Protein AF-A0A2G6HEX5-F1 (afdb_monomer_lite)

Sequence (223 aa):
MPQDDNELRELFRFLQQRGEVLLVVGEPRTISYLPITVAMDLGCTVAYLFSETPQTKACTIAELAQQMPDSLKVVPNDQVFSQLKILAESDEDSAHGITRNINRLDAVLTGIHPELRQALGGKLSNIGTLDLLINYGGPTGLKQAGRTAVLKFARNQSRKDPVDFIDAIFDALDKQTAPIPGPMTAEKIIKYVASHLKTLKEYRIGLVGDIKEMLVDFPVANE

Secondary structure (DSSP, 8-state):
---SHHHHHHHHHHHHTTS--EEEES-GGG--HHHHHHHHHTT-EEEEE--SS----HHHHHHHHHH-GGGEEE---HHHHHHHHHHHHHHHHHHHHHHHHHHHHHHHHHHH-HHHHHHHGGGTTSHHHHHHHHHT-SHHHHHHH-HHHHHHHHHHH-SS--HHHHHHHHHHHHH--SPPSSHHHHHHHHHHHHHHHHHHHHHHHHHHHHHHHHHHSSPBS--

Foldseek 3Di:
DDPDLVVLLVVLVVVVVVPAAEAEDQALAPDDLRNVVSCVVVVHWYWYQQDPDGDDDPVVRVVVCVVCLQRTFTDPDSVLSVVLNVLSNLLVVLVVLLVVLLVVLLVLCCQFAVQLSVLCPPVCLPLLNLVLCLVQNDLVSDVVCDLVNSQVSSV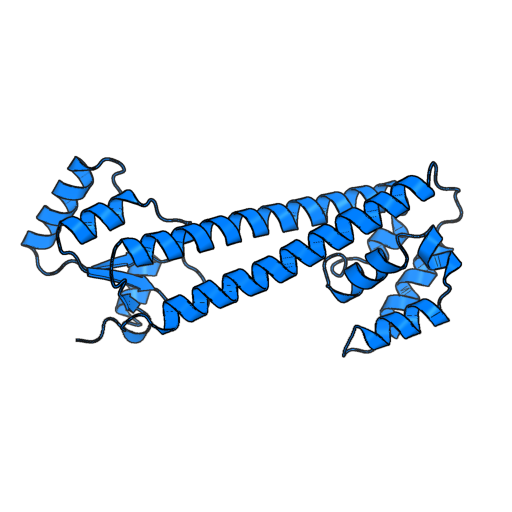VVDPDRCNVSSVSNVVSSVVDPDDGPPVVVSRVVSNVSSVSSNVSVVVSVVSVVVSVVSRVPGDRPDD

pLDDT: mean 87.9, std 8.57, range [44.0, 97.56]

Radius of gyration: 24.52 Å; chains: 1; bounding box: 59×32×68 Å

Structure (mmCIF, N/CA/C/O backbone):
data_AF-A0A2G6HEX5-F1
#
_entry.id   AF-A0A2G6HEX5-F1
#
loop_
_atom_site.group_PDB
_atom_site.id
_atom_site.type_symbol
_atom_site.label_atom_id
_atom_site.label_alt_id
_atom_site.label_comp_id
_atom_site.label_asym_id
_atom_site.label_entity_id
_atom_site.label_seq_id
_atom_site.pdbx_PDB_ins_code
_atom_site.Cartn_x
_atom_site.Cartn_y
_atom_site.Cartn_z
_atom_site.occupancy
_atom_site.B_iso_or_equiv
_atom_site.auth_seq_id
_atom_site.auth_comp_id
_atom_site.auth_asym_id
_atom_site.auth_atom_id
_atom_site.pdbx_PDB_model_num
ATOM 1 N N . MET A 1 1 ? 25.958 -5.642 -12.445 1.00 66.00 1 MET A N 1
ATOM 2 C CA . MET A 1 1 ? 26.298 -4.787 -13.599 1.00 66.00 1 MET A CA 1
ATOM 3 C C . MET A 1 1 ? 27.334 -3.768 -13.164 1.00 66.00 1 MET A C 1
ATOM 5 O O . MET A 1 1 ? 27.311 -3.422 -11.984 1.00 66.00 1 MET A O 1
ATOM 9 N N . PRO A 1 2 ? 28.205 -3.315 -14.079 1.00 74.88 2 PRO A N 1
ATOM 10 C CA . PRO A 1 2 ? 29.068 -2.161 -13.847 1.00 74.88 2 PRO A CA 1
ATOM 11 C C . PRO A 1 2 ? 28.242 -0.928 -13.457 1.00 74.88 2 PRO A C 1
ATOM 13 O O . PRO A 1 2 ? 27.081 -0.813 -13.861 1.00 74.88 2 PRO A O 1
ATOM 16 N N . GLN A 1 3 ? 28.817 -0.037 -12.651 1.00 75.88 3 GLN A N 1
ATOM 17 C CA . GLN A 1 3 ? 28.192 1.245 -12.290 1.00 75.88 3 GLN A CA 1
ATOM 18 C C . GLN A 1 3 ? 28.878 2.450 -12.945 1.00 75.88 3 GLN A C 1
ATOM 20 O O . GLN A 1 3 ? 28.410 3.571 -12.769 1.00 75.88 3 GLN A O 1
ATOM 25 N N . ASP A 1 4 ? 29.949 2.218 -13.703 1.00 87.12 4 ASP A N 1
ATOM 26 C CA . ASP A 1 4 ? 30.677 3.240 -14.446 1.00 87.12 4 ASP A CA 1
ATOM 27 C C . ASP A 1 4 ? 30.217 3.310 -15.913 1.00 87.12 4 ASP A C 1
ATOM 29 O O . ASP A 1 4 ? 29.903 2.287 -16.528 1.00 87.12 4 ASP A O 1
ATOM 33 N N . ASP A 1 5 ? 30.178 4.522 -16.473 1.00 88.25 5 ASP A N 1
ATOM 34 C CA . ASP A 1 5 ? 29.735 4.775 -17.852 1.00 88.25 5 ASP A CA 1
ATOM 35 C C . ASP A 1 5 ? 30.633 4.082 -18.885 1.00 88.25 5 ASP A C 1
ATOM 37 O O . ASP A 1 5 ? 30.130 3.423 -19.798 1.00 88.25 5 ASP A O 1
ATOM 41 N N . ASN A 1 6 ? 31.958 4.164 -18.724 1.00 90.44 6 ASN A N 1
ATOM 42 C CA . ASN A 1 6 ? 32.892 3.576 -19.680 1.00 90.44 6 ASN A CA 1
ATOM 43 C C . ASN A 1 6 ? 32.823 2.051 -19.636 1.00 90.44 6 ASN A C 1
ATOM 45 O O . ASN A 1 6 ? 32.747 1.419 -20.689 1.00 90.44 6 ASN A O 1
ATOM 49 N N . GLU A 1 7 ? 32.765 1.463 -18.440 1.00 91.56 7 GLU A N 1
ATOM 50 C CA . GLU A 1 7 ? 32.624 0.011 -18.283 1.00 91.56 7 GLU A CA 1
ATOM 51 C C . GLU A 1 7 ? 31.314 -0.508 -18.902 1.00 91.56 7 GLU A C 1
ATOM 53 O O . GLU A 1 7 ? 31.297 -1.560 -19.546 1.00 91.56 7 GLU A O 1
ATOM 58 N N . LEU A 1 8 ? 30.208 0.233 -18.754 1.00 90.38 8 LEU A N 1
ATOM 59 C CA . LEU A 1 8 ? 28.932 -0.099 -19.397 1.00 90.38 8 LEU A CA 1
ATOM 60 C C . LEU A 1 8 ? 29.029 -0.004 -20.921 1.00 90.38 8 LEU A C 1
ATOM 62 O O . LEU A 1 8 ? 28.549 -0.896 -21.623 1.00 90.38 8 LEU A O 1
ATOM 66 N N . ARG A 1 9 ? 29.674 1.043 -21.443 1.00 93.50 9 ARG A N 1
ATOM 67 C CA . ARG A 1 9 ? 29.870 1.216 -22.887 1.00 93.50 9 ARG A CA 1
ATOM 68 C C . ARG A 1 9 ? 30.725 0.108 -23.484 1.00 93.50 9 ARG A C 1
ATOM 70 O O . ARG A 1 9 ? 30.392 -0.406 -24.552 1.00 93.50 9 ARG A O 1
ATOM 77 N N . GLU A 1 10 ? 31.814 -0.266 -22.818 1.00 93.81 10 GLU A N 1
ATOM 78 C CA . GLU A 1 10 ? 32.661 -1.385 -23.234 1.00 93.81 10 GLU A CA 1
ATOM 79 C C . GLU A 1 10 ? 31.888 -2.703 -23.223 1.00 93.81 10 GLU A C 1
ATOM 81 O O . GLU A 1 10 ? 31.935 -3.447 -24.205 1.00 93.81 10 GLU A O 1
ATOM 86 N N . LEU A 1 11 ? 31.111 -2.957 -22.166 1.00 92.81 11 LEU A N 1
ATOM 87 C CA . LEU A 1 11 ? 30.270 -4.145 -22.057 1.00 92.81 11 LEU A CA 1
ATOM 88 C C . LEU A 1 11 ? 29.259 -4.238 -23.205 1.00 92.81 11 LEU A C 1
ATOM 90 O O . LEU A 1 11 ? 29.188 -5.271 -23.870 1.00 92.81 11 LEU A O 1
ATOM 94 N N . PHE A 1 12 ? 28.484 -3.182 -23.461 1.00 93.69 12 PHE A N 1
ATOM 95 C CA . PHE A 1 12 ? 27.474 -3.210 -24.521 1.00 93.69 12 PHE A CA 1
ATOM 96 C C . PHE A 1 12 ? 28.098 -3.348 -25.909 1.00 93.69 12 PHE A C 1
ATOM 98 O O . PHE A 1 12 ? 27.632 -4.177 -26.687 1.00 93.69 12 PHE A O 1
ATOM 105 N N . ARG A 1 13 ? 29.199 -2.643 -26.202 1.00 94.19 13 ARG A N 1
ATOM 106 C CA . ARG A 1 13 ? 29.921 -2.805 -27.478 1.00 94.19 13 ARG A CA 1
ATOM 107 C C . ARG A 1 13 ? 30.461 -4.218 -27.661 1.00 94.19 13 ARG A C 1
ATOM 109 O O . ARG A 1 13 ? 30.379 -4.768 -28.755 1.00 94.19 13 ARG A O 1
ATOM 116 N N . PHE A 1 14 ? 31.001 -4.819 -26.603 1.00 93.88 14 PHE A N 1
ATOM 117 C CA . PHE A 1 14 ? 31.462 -6.204 -26.638 1.00 93.88 14 PHE A CA 1
ATOM 118 C C . PHE A 1 14 ? 30.315 -7.181 -26.929 1.00 93.88 14 PHE A C 1
ATOM 120 O O . PHE A 1 14 ? 30.484 -8.112 -27.716 1.00 93.88 14 PHE A O 1
ATOM 127 N N . LEU A 1 15 ? 29.140 -6.966 -26.331 1.00 93.12 15 LEU A N 1
ATOM 128 C CA . LEU A 1 15 ? 27.955 -7.778 -26.607 1.00 93.12 15 LEU A CA 1
ATOM 129 C C . LEU A 1 15 ? 27.446 -7.571 -28.043 1.00 93.12 15 LEU A C 1
ATOM 131 O O . LEU A 1 15 ? 27.144 -8.556 -28.711 1.00 93.12 15 LEU A O 1
ATOM 135 N N . GLN A 1 16 ? 27.455 -6.335 -28.552 1.00 94.44 16 GLN A N 1
ATOM 136 C CA . GLN A 1 16 ? 27.051 -6.000 -29.925 1.00 94.44 16 GLN A CA 1
ATOM 137 C C . GLN A 1 16 ? 27.921 -6.675 -30.999 1.00 94.44 16 GLN A C 1
ATOM 139 O O . GLN A 1 16 ? 27.439 -6.970 -32.089 1.00 94.44 16 GLN A O 1
ATOM 144 N N . GLN A 1 17 ? 29.186 -7.003 -30.700 1.00 94.25 17 GLN A N 1
ATOM 145 C CA . GLN A 1 17 ? 30.031 -7.801 -31.607 1.00 94.25 17 GLN A CA 1
ATOM 146 C C . GLN A 1 17 ? 29.492 -9.221 -31.842 1.00 94.25 17 GLN A C 1
ATOM 148 O O . GLN A 1 17 ? 29.906 -9.883 -32.792 1.00 94.25 17 GLN A O 1
ATOM 153 N N . ARG A 1 18 ? 28.604 -9.713 -30.969 1.00 92.19 18 ARG A N 1
ATOM 154 C CA . ARG A 1 18 ? 28.027 -11.062 -31.031 1.00 92.19 18 ARG A CA 1
ATOM 155 C C . ARG A 1 18 ? 26.608 -11.088 -31.603 1.00 92.19 18 ARG A C 1
ATOM 157 O O . ARG A 1 18 ? 26.098 -12.180 -31.835 1.00 92.19 18 ARG A O 1
ATOM 164 N N . GLY A 1 19 ? 25.990 -9.929 -31.825 1.00 91.12 19 GLY A N 1
ATOM 165 C CA . GLY A 1 19 ? 24.630 -9.804 -32.341 1.00 91.12 19 GLY A CA 1
ATOM 166 C C . GLY A 1 19 ? 23.879 -8.625 -31.730 1.00 91.12 19 GLY A C 1
ATOM 167 O O . GLY A 1 19 ? 24.459 -7.784 -31.046 1.00 91.12 19 GLY A O 1
ATOM 168 N N . GLU A 1 20 ? 22.574 -8.574 -31.974 1.00 90.06 20 GLU A N 1
ATOM 169 C CA . GLU A 1 20 ? 21.700 -7.563 -31.383 1.00 90.06 20 GLU A CA 1
ATOM 170 C C . GLU A 1 20 ? 21.594 -7.738 -29.865 1.00 90.06 20 GLU A C 1
ATOM 172 O O . GLU A 1 20 ? 21.548 -8.854 -29.340 1.00 90.06 20 GLU A O 1
ATOM 177 N N . VAL A 1 21 ? 21.573 -6.614 -29.147 1.00 91.62 21 VAL A N 1
ATOM 178 C CA . VAL A 1 21 ? 21.556 -6.593 -27.684 1.00 91.62 21 VAL A CA 1
ATOM 179 C C . VAL A 1 21 ? 20.221 -6.050 -27.202 1.00 91.62 21 VAL A C 1
ATOM 181 O O . VAL A 1 21 ? 19.874 -4.900 -27.469 1.00 91.62 21 VAL A O 1
ATOM 184 N N . LEU A 1 22 ? 19.515 -6.880 -26.434 1.00 90.75 22 LEU A N 1
ATOM 185 C CA . LEU A 1 22 ? 18.304 -6.516 -25.713 1.00 90.75 22 LEU A CA 1
ATOM 186 C C . LEU A 1 22 ? 18.610 -6.396 -24.217 1.00 90.75 22 LEU A C 1
ATOM 188 O O . LEU A 1 22 ? 18.939 -7.382 -23.553 1.00 90.75 22 LEU A O 1
ATOM 192 N N . LEU A 1 23 ? 18.479 -5.190 -23.671 1.00 90.06 23 LEU A N 1
ATOM 193 C CA . LEU A 1 23 ? 18.523 -4.954 -22.233 1.00 90.06 23 LEU A CA 1
ATOM 194 C C . LEU A 1 23 ? 17.123 -5.152 -21.646 1.00 90.06 23 LEU A C 1
ATOM 196 O O . LEU A 1 23 ? 16.229 -4.339 -21.877 1.00 90.06 23 LEU A O 1
ATOM 200 N N . VAL A 1 24 ? 16.944 -6.213 -20.858 1.00 88.44 24 VAL A N 1
ATOM 201 C CA . VAL A 1 24 ? 15.670 -6.495 -20.185 1.00 88.44 24 VAL A CA 1
ATOM 202 C C . VAL A 1 24 ? 15.680 -5.981 -18.750 1.00 88.44 24 VAL A C 1
ATOM 204 O O . VAL A 1 24 ? 16.579 -6.283 -17.964 1.00 88.44 24 VAL A O 1
ATOM 207 N N . VAL A 1 25 ? 14.633 -5.245 -18.393 1.00 84.88 25 VAL A N 1
ATOM 208 C CA . VAL A 1 25 ? 14.408 -4.665 -17.073 1.00 84.88 25 VAL A CA 1
ATOM 209 C C . VAL A 1 25 ? 13.259 -5.390 -16.378 1.00 84.88 25 VAL A C 1
ATOM 211 O O . VAL A 1 25 ? 12.134 -5.393 -16.868 1.00 84.88 25 VAL A O 1
ATOM 214 N N . GLY A 1 26 ? 13.528 -5.990 -15.217 1.00 80.56 26 GLY A N 1
ATOM 215 C CA . GLY A 1 26 ? 12.501 -6.697 -14.439 1.00 80.56 26 GLY A CA 1
ATOM 216 C C . GLY A 1 26 ? 11.534 -5.768 -13.706 1.00 80.56 26 GLY A C 1
ATOM 217 O O . GLY A 1 26 ? 10.335 -6.020 -13.680 1.00 80.56 26 GLY A O 1
ATOM 218 N N . GLU A 1 27 ? 12.044 -4.678 -13.127 1.00 72.06 27 GLU A N 1
ATOM 219 C CA . GLU A 1 27 ? 11.237 -3.701 -12.397 1.00 72.06 27 GLU A CA 1
ATOM 220 C C . GLU A 1 27 ? 11.758 -2.274 -12.620 1.00 72.06 27 GLU A C 1
ATOM 222 O O . GLU A 1 27 ? 12.949 -2.031 -12.408 1.00 72.06 27 GLU A O 1
ATOM 227 N N . PRO A 1 28 ? 10.885 -1.306 -12.960 1.00 68.75 28 PRO A N 1
ATOM 228 C CA . PRO A 1 28 ? 11.270 0.101 -13.084 1.00 68.75 28 PRO A CA 1
ATOM 229 C C . PRO A 1 28 ? 11.882 0.701 -11.810 1.00 68.75 28 PRO A C 1
ATOM 231 O O . PRO A 1 28 ? 12.761 1.550 -11.906 1.00 68.75 28 PRO A O 1
ATOM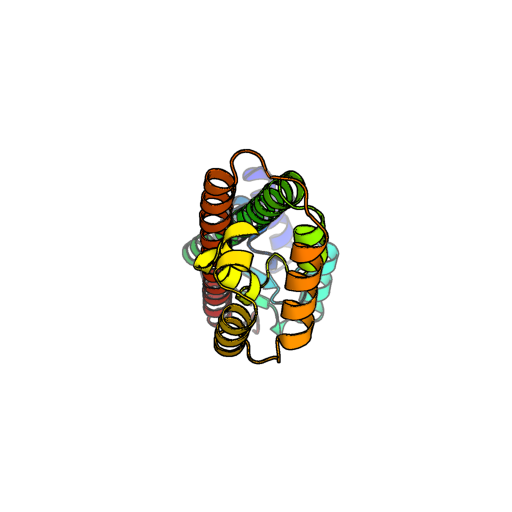 234 N N . ARG A 1 29 ? 11.456 0.233 -10.627 1.00 67.88 29 ARG A N 1
ATOM 235 C CA . ARG A 1 29 ? 11.908 0.737 -9.317 1.00 67.88 29 ARG A CA 1
ATOM 236 C C . ARG A 1 29 ? 13.392 0.490 -9.048 1.00 67.88 29 ARG A C 1
ATOM 238 O O . ARG A 1 29 ? 14.070 1.320 -8.463 1.00 67.88 29 ARG A O 1
ATOM 245 N N . THR A 1 30 ? 13.904 -0.672 -9.447 1.00 60.94 30 THR A N 1
ATOM 246 C CA . THR A 1 30 ? 15.190 -1.177 -8.935 1.00 60.94 30 THR A CA 1
ATOM 247 C C . THR A 1 30 ? 16.383 -0.819 -9.824 1.00 60.94 30 THR A C 1
ATOM 249 O O . THR A 1 30 ? 17.523 -1.124 -9.474 1.00 60.94 30 THR A O 1
ATOM 252 N N . ILE A 1 31 ? 16.159 -0.192 -10.983 1.00 66.38 31 ILE A N 1
ATOM 253 C CA . ILE A 1 31 ? 17.225 0.048 -11.958 1.00 66.38 31 ILE A CA 1
ATOM 254 C C . ILE A 1 31 ? 17.777 1.479 -11.908 1.00 66.38 31 ILE A C 1
ATOM 256 O O . ILE A 1 31 ? 17.067 2.487 -11.953 1.00 66.38 31 ILE A O 1
ATOM 260 N N . SER A 1 32 ? 19.109 1.562 -11.864 1.00 65.69 32 SER A N 1
ATOM 261 C CA . SER A 1 32 ? 19.853 2.799 -12.073 1.00 65.69 32 SER A CA 1
ATOM 262 C C . SER A 1 32 ? 19.634 3.334 -13.495 1.00 65.69 32 SER A C 1
ATOM 264 O O . SER A 1 32 ? 19.520 2.580 -14.452 1.00 65.69 32 SER A O 1
ATOM 266 N N . TYR A 1 33 ? 19.577 4.660 -13.651 1.00 76.69 33 TYR A N 1
ATOM 267 C CA . TYR A 1 33 ? 19.303 5.293 -14.955 1.00 76.69 33 TYR A CA 1
ATOM 268 C C . TYR A 1 33 ? 20.419 5.002 -15.976 1.00 76.69 33 TYR A C 1
ATOM 270 O O . TYR A 1 33 ? 20.169 4.832 -17.163 1.00 76.69 33 TYR A O 1
ATOM 278 N N . LEU A 1 34 ? 21.655 4.878 -15.483 1.00 82.06 34 LEU A N 1
ATOM 279 C CA . LEU A 1 34 ? 22.861 4.854 -16.301 1.00 82.06 34 LEU A CA 1
ATOM 280 C C . LEU A 1 34 ? 22.943 3.669 -17.288 1.00 82.06 34 LEU A C 1
ATOM 282 O O . LEU A 1 34 ? 23.126 3.940 -18.470 1.00 82.06 34 LEU A O 1
ATOM 286 N N . PRO A 1 35 ? 22.753 2.388 -16.901 1.00 85.81 35 PRO A N 1
ATOM 287 C CA . PRO A 1 35 ? 22.780 1.280 -17.861 1.00 85.81 35 PRO A CA 1
ATOM 288 C C . PRO A 1 35 ? 21.781 1.424 -19.008 1.00 85.81 35 PRO A C 1
ATOM 290 O O . PRO A 1 35 ? 22.076 1.002 -20.120 1.00 85.81 35 PRO A O 1
ATOM 293 N N . ILE A 1 36 ? 20.619 2.024 -18.750 1.00 85.50 36 ILE A N 1
ATOM 294 C CA . ILE A 1 36 ? 19.565 2.185 -19.754 1.00 85.50 36 ILE A CA 1
ATOM 295 C C . ILE A 1 36 ? 19.895 3.329 -20.697 1.00 85.50 36 ILE A C 1
ATOM 297 O O . ILE A 1 36 ? 19.837 3.143 -21.908 1.00 85.50 36 ILE A O 1
ATOM 301 N N . THR A 1 37 ? 20.333 4.465 -20.161 1.00 85.56 37 THR A N 1
ATOM 302 C CA . THR A 1 37 ? 20.792 5.596 -20.972 1.00 85.56 37 THR A CA 1
ATOM 303 C C . THR A 1 37 ? 21.959 5.204 -21.863 1.00 85.56 37 THR A C 1
ATOM 305 O O . THR A 1 37 ? 21.949 5.514 -23.048 1.00 85.56 37 THR A O 1
ATOM 308 N N . VAL A 1 38 ? 22.939 4.470 -21.326 1.00 88.81 38 VAL A N 1
ATOM 309 C CA . VAL A 1 38 ? 24.082 3.990 -22.110 1.00 88.81 38 VAL A CA 1
ATOM 310 C C . VAL A 1 38 ? 23.641 2.982 -23.174 1.00 88.81 38 VAL A C 1
ATOM 312 O O . VAL A 1 38 ? 24.119 3.049 -24.302 1.00 88.81 38 VAL A O 1
ATOM 315 N N . ALA A 1 39 ? 22.726 2.064 -22.846 1.00 89.94 39 ALA A N 1
ATOM 316 C CA . ALA A 1 39 ? 22.189 1.111 -23.816 1.00 89.94 39 ALA A CA 1
ATOM 317 C C . ALA A 1 39 ? 21.469 1.826 -24.971 1.00 89.94 39 ALA A C 1
ATOM 319 O O . ALA A 1 39 ? 21.756 1.538 -26.129 1.00 89.94 39 ALA A O 1
ATOM 320 N N . MET A 1 40 ? 20.592 2.786 -24.665 1.00 87.94 40 MET A N 1
ATOM 321 C CA . MET A 1 40 ? 19.864 3.570 -25.669 1.00 87.94 40 MET A CA 1
ATOM 322 C C . MET A 1 40 ? 20.802 4.436 -26.522 1.00 87.94 40 MET A C 1
ATOM 324 O O . MET A 1 40 ? 20.654 4.463 -27.740 1.00 87.94 40 MET A O 1
ATOM 328 N N . ASP A 1 41 ? 21.802 5.085 -25.913 1.00 90.19 41 ASP A N 1
ATOM 329 C CA . ASP A 1 41 ? 22.821 5.882 -26.621 1.00 90.19 41 ASP A CA 1
ATOM 330 C C . ASP A 1 41 ? 23.650 5.032 -27.600 1.00 90.19 41 ASP A C 1
ATOM 332 O O . ASP A 1 41 ? 24.052 5.496 -28.665 1.00 90.19 41 ASP A O 1
ATOM 336 N N . LEU A 1 42 ? 23.870 3.756 -27.270 1.00 92.25 42 LEU A N 1
ATOM 337 C CA . LEU A 1 42 ? 24.538 2.784 -28.139 1.00 92.25 42 LEU A CA 1
ATOM 338 C C . LEU A 1 42 ? 23.592 2.074 -29.122 1.00 92.25 42 LEU A C 1
ATOM 340 O O . LEU A 1 42 ? 24.045 1.195 -29.859 1.00 92.25 42 LEU A O 1
ATOM 344 N N . GLY A 1 43 ? 22.307 2.437 -29.151 1.00 88.94 43 GLY A N 1
ATOM 345 C CA . GLY A 1 43 ? 21.307 1.856 -30.049 1.00 88.94 43 GLY A CA 1
ATOM 346 C C . GLY A 1 43 ? 20.854 0.441 -29.676 1.00 88.94 43 GLY A C 1
ATOM 347 O O . GLY A 1 43 ? 20.336 -0.272 -30.530 1.00 88.94 43 GLY A O 1
ATOM 348 N N . CYS A 1 44 ? 21.062 0.002 -28.433 1.00 90.81 44 CYS A N 1
ATOM 349 C CA . CYS A 1 44 ? 20.516 -1.260 -27.936 1.00 90.81 44 CYS A CA 1
ATOM 350 C C . CYS A 1 44 ? 19.009 -1.133 -27.674 1.00 90.81 44 CYS A C 1
ATOM 352 O O . CYS A 1 44 ? 18.536 -0.110 -27.170 1.00 90.81 44 CYS A O 1
ATOM 354 N N . THR A 1 45 ? 18.266 -2.213 -27.909 1.00 90.44 45 THR A N 1
ATOM 355 C CA . THR A 1 45 ? 16.850 -2.282 -27.537 1.00 90.44 45 THR A CA 1
ATOM 356 C C . THR A 1 45 ? 16.736 -2.429 -26.024 1.00 90.44 45 THR A C 1
ATOM 358 O O . THR A 1 45 ? 17.432 -3.242 -25.414 1.00 90.44 45 THR A O 1
ATOM 361 N N . VAL A 1 46 ? 15.845 -1.663 -25.399 1.00 89.38 46 VAL A N 1
ATOM 362 C CA . VAL A 1 46 ? 15.534 -1.780 -23.968 1.00 89.38 46 VAL A CA 1
ATOM 363 C C . VAL A 1 46 ? 14.084 -2.211 -23.828 1.00 89.38 46 VAL A C 1
ATOM 365 O O . VAL A 1 46 ? 13.208 -1.601 -24.434 1.00 89.38 46 VAL A O 1
ATOM 368 N N . ALA A 1 47 ? 13.812 -3.239 -23.027 1.00 88.88 47 ALA A N 1
ATOM 369 C CA . ALA A 1 47 ? 12.454 -3.711 -22.779 1.00 88.88 47 ALA A CA 1
ATOM 370 C C . ALA A 1 47 ? 12.202 -4.005 -21.300 1.00 88.88 47 ALA A C 1
ATOM 372 O O . ALA A 1 47 ? 13.083 -4.469 -20.580 1.00 88.88 47 ALA A O 1
ATOM 373 N N . TYR A 1 48 ? 10.973 -3.778 -20.852 1.00 86.31 48 TYR A N 1
ATOM 374 C CA . TYR A 1 48 ? 10.490 -4.192 -19.542 1.00 86.31 48 TYR A CA 1
ATOM 375 C C . TYR A 1 48 ? 9.819 -5.554 -19.606 1.00 86.31 48 TYR A C 1
ATOM 377 O O . TYR A 1 48 ? 9.003 -5.805 -20.489 1.00 86.31 48 TYR A O 1
ATOM 385 N N . LEU A 1 49 ? 10.097 -6.404 -18.622 1.00 85.44 49 LEU A N 1
ATOM 386 C CA . LEU A 1 49 ? 9.363 -7.645 -18.424 1.00 85.44 49 LEU A CA 1
ATOM 387 C C . LEU A 1 49 ? 8.060 -7.360 -17.669 1.00 85.44 49 LEU A C 1
ATOM 389 O O . LEU A 1 49 ? 8.054 -7.171 -16.452 1.00 85.44 49 LEU A O 1
ATOM 393 N N . PHE A 1 50 ? 6.941 -7.372 -18.385 1.00 79.62 50 PHE A N 1
ATOM 394 C CA . PHE A 1 50 ? 5.620 -7.266 -17.788 1.00 79.62 50 PHE A CA 1
ATOM 395 C C . PHE A 1 50 ? 5.184 -8.627 -17.236 1.00 79.62 50 PHE A C 1
ATOM 397 O O . PHE A 1 50 ? 4.761 -9.515 -17.970 1.00 79.62 50 PHE A O 1
ATOM 404 N N . SER A 1 51 ? 5.308 -8.812 -15.925 1.00 75.31 51 SER A N 1
ATOM 405 C CA . SER A 1 51 ? 4.934 -10.058 -15.250 1.00 75.31 51 SER 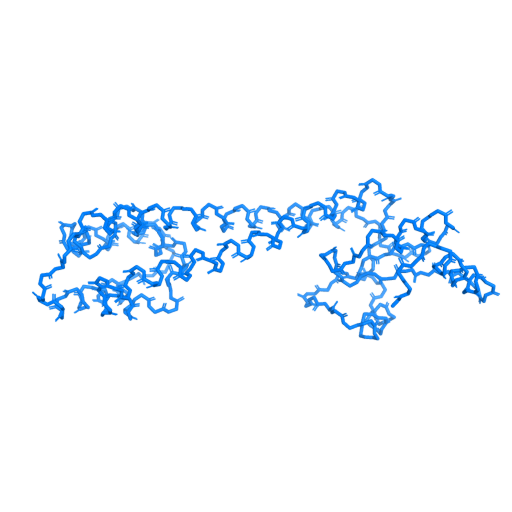A CA 1
ATOM 406 C C . SER A 1 51 ? 4.041 -9.784 -14.044 1.00 75.31 51 SER A C 1
ATOM 408 O O . SER A 1 51 ? 4.127 -8.729 -13.417 1.00 75.31 51 SER A O 1
ATOM 410 N N . GLU A 1 52 ? 3.164 -10.737 -13.715 1.00 70.50 52 GLU A N 1
ATOM 411 C CA . GLU A 1 52 ? 2.264 -10.614 -12.559 1.00 70.50 52 GLU A CA 1
ATOM 412 C C . GLU A 1 52 ? 3.036 -10.522 -11.240 1.00 70.50 52 GLU A C 1
ATOM 414 O O . GLU A 1 52 ? 2.637 -9.810 -10.316 1.00 70.50 52 GLU A O 1
ATOM 419 N N . THR A 1 53 ? 4.152 -11.247 -11.160 1.00 69.94 53 THR A N 1
ATOM 420 C CA . THR A 1 53 ? 5.046 -11.240 -10.008 1.00 69.94 53 THR A CA 1
ATOM 421 C C . THR A 1 53 ? 6.332 -10.505 -10.359 1.00 69.94 53 THR A C 1
ATOM 423 O O . THR A 1 53 ? 7.066 -10.990 -11.223 1.00 69.94 53 THR A O 1
ATOM 426 N N . PRO A 1 54 ? 6.644 -9.396 -9.679 1.00 69.88 54 PRO A N 1
ATOM 427 C CA . PRO A 1 54 ? 7.850 -8.637 -9.956 1.00 69.88 54 PRO A CA 1
ATOM 428 C C . PRO A 1 54 ? 9.110 -9.466 -9.634 1.00 69.88 54 PRO A C 1
ATOM 430 O O . PRO A 1 54 ? 9.126 -10.242 -8.675 1.00 69.88 54 PRO A O 1
ATOM 433 N N . GLN A 1 55 ? 10.143 -9.349 -10.475 1.00 79.50 55 GLN A N 1
ATOM 434 C CA . GLN A 1 55 ? 11.361 -10.159 -10.401 1.00 79.50 55 GLN A CA 1
ATOM 435 C C . GLN A 1 55 ? 12.591 -9.271 -10.274 1.00 79.50 55 GLN A C 1
ATOM 437 O O . GLN A 1 55 ? 12.821 -8.385 -11.092 1.00 79.50 55 GLN A O 1
ATOM 442 N N . THR A 1 56 ? 13.436 -9.575 -9.291 1.00 74.75 56 THR A N 1
ATOM 443 C CA . THR A 1 56 ? 14.668 -8.812 -9.027 1.00 74.75 56 THR A CA 1
ATOM 444 C C . THR A 1 56 ? 15.929 -9.557 -9.476 1.00 74.75 56 THR A C 1
ATOM 446 O O . THR A 1 56 ? 16.995 -8.966 -9.641 1.00 74.75 56 THR A O 1
ATOM 449 N N . LYS A 1 57 ? 15.845 -10.881 -9.661 1.00 83.69 57 LYS A N 1
ATOM 450 C CA . LYS A 1 57 ? 16.999 -11.711 -10.030 1.00 83.69 57 LYS A CA 1
ATOM 451 C C . LYS A 1 57 ? 17.237 -11.660 -11.535 1.00 83.69 57 LYS A C 1
ATOM 453 O O . LYS A 1 57 ? 16.407 -12.136 -12.299 1.00 83.69 57 LYS A O 1
ATOM 458 N N . ALA A 1 58 ? 18.412 -11.179 -11.940 1.00 82.88 58 ALA A N 1
ATOM 459 C CA . ALA A 1 58 ? 18.795 -11.041 -13.347 1.00 82.88 58 ALA A CA 1
ATOM 460 C C . ALA A 1 58 ? 18.635 -12.338 -14.163 1.00 82.88 58 ALA A C 1
ATOM 462 O O . ALA A 1 58 ? 18.062 -12.293 -15.245 1.00 82.88 58 ALA A O 1
ATOM 463 N N . CYS A 1 59 ? 19.071 -13.494 -13.639 1.00 85.75 59 CYS A N 1
ATOM 464 C CA . CYS A 1 59 ? 18.913 -14.772 -14.348 1.00 85.75 59 CYS A CA 1
ATOM 465 C C . CYS A 1 59 ? 17.437 -15.125 -14.564 1.00 85.75 59 CYS A C 1
ATOM 467 O O . CYS A 1 59 ? 17.055 -15.484 -15.667 1.00 85.75 59 CYS A O 1
ATOM 469 N N . THR A 1 60 ? 16.596 -14.940 -13.543 1.00 87.19 60 THR A N 1
ATOM 470 C CA . THR A 1 60 ? 15.152 -15.198 -13.634 1.00 87.19 60 THR A CA 1
ATOM 471 C C . THR A 1 60 ? 14.472 -14.244 -14.613 1.00 87.19 60 THR A C 1
ATOM 473 O O . THR A 1 60 ? 13.642 -14.673 -15.401 1.00 87.19 60 THR A O 1
ATOM 476 N N . ILE A 1 61 ? 14.850 -12.961 -14.619 1.00 87.12 61 ILE A N 1
ATOM 477 C CA . ILE A 1 61 ? 14.346 -11.988 -15.600 1.00 87.12 61 ILE A CA 1
ATOM 478 C C . ILE A 1 61 ? 14.724 -12.428 -17.020 1.00 87.12 61 ILE A C 1
ATOM 480 O O . ILE A 1 61 ? 13.867 -12.446 -17.896 1.00 87.12 61 ILE A O 1
ATOM 484 N N . ALA A 1 62 ? 15.982 -12.817 -17.245 1.00 88.06 62 ALA A N 1
ATOM 485 C CA . ALA A 1 62 ? 16.462 -13.258 -18.554 1.00 88.06 62 ALA A CA 1
ATOM 486 C C . ALA A 1 62 ? 15.804 -14.568 -19.021 1.00 88.06 62 ALA A C 1
ATOM 488 O O . ALA A 1 62 ? 15.513 -14.719 -20.205 1.00 88.06 62 ALA A O 1
ATOM 489 N N . GLU A 1 63 ? 15.559 -15.512 -18.110 1.00 88.81 63 GLU A N 1
ATOM 490 C CA . GLU A 1 63 ? 14.834 -16.756 -18.391 1.00 88.81 63 GLU A CA 1
ATOM 491 C C . GLU A 1 63 ? 13.373 -16.477 -18.762 1.00 88.81 63 GLU A C 1
ATOM 493 O O . GLU A 1 63 ? 12.889 -16.974 -19.777 1.00 88.81 63 GLU A O 1
ATOM 498 N N . LEU A 1 64 ? 12.675 -15.642 -17.987 1.00 88.88 64 LEU A N 1
ATOM 499 C CA . LEU A 1 64 ? 11.280 -15.289 -18.257 1.00 88.88 64 LEU A CA 1
ATOM 500 C C . LEU A 1 64 ? 11.134 -14.472 -19.542 1.00 88.88 64 LEU A C 1
ATOM 502 O O . LEU A 1 64 ? 10.179 -14.686 -20.279 1.00 88.88 6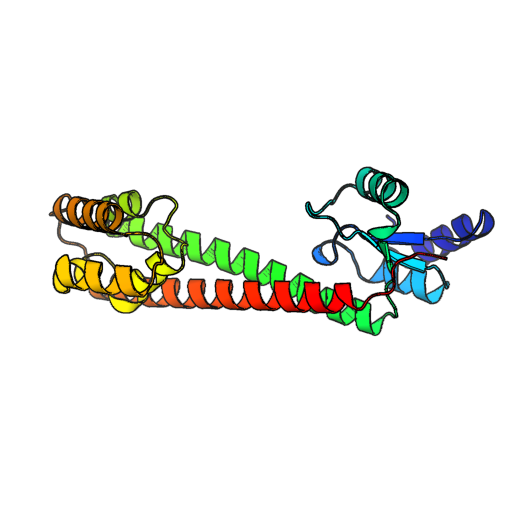4 LEU A O 1
ATOM 506 N N . ALA A 1 65 ? 12.090 -13.592 -19.842 1.00 88.88 65 ALA A N 1
ATOM 507 C CA . ALA A 1 65 ? 12.136 -12.858 -21.103 1.00 88.88 65 ALA A CA 1
ATOM 508 C C . ALA A 1 65 ? 12.217 -13.796 -22.315 1.00 88.88 65 ALA A C 1
ATOM 510 O O . ALA A 1 65 ? 11.556 -13.561 -23.320 1.00 88.88 65 ALA A O 1
ATOM 511 N N . GLN A 1 66 ? 12.989 -14.883 -22.206 1.00 88.69 66 GLN A N 1
ATOM 512 C CA . GLN A 1 66 ? 13.083 -15.900 -23.257 1.00 88.69 66 GLN A CA 1
ATOM 513 C C . GLN A 1 66 ? 11.814 -16.755 -23.358 1.00 88.69 66 GLN A C 1
ATOM 515 O O . GLN A 1 66 ? 11.423 -17.146 -24.453 1.00 88.69 66 GLN A O 1
ATOM 520 N N . GLN A 1 67 ? 11.179 -17.070 -22.227 1.00 89.19 67 GLN A N 1
ATOM 521 C CA . GLN A 1 67 ? 9.976 -17.908 -22.189 1.00 89.19 67 GLN A CA 1
ATOM 522 C C . GLN A 1 67 ? 8.702 -17.158 -22.593 1.00 89.19 67 GLN A C 1
ATOM 524 O O . GLN A 1 67 ? 7.751 -17.784 -23.056 1.00 89.19 67 GLN A O 1
ATOM 529 N N . MET A 1 68 ? 8.663 -15.840 -22.390 1.00 87.19 68 MET A N 1
ATOM 530 C CA . MET A 1 68 ? 7.484 -14.996 -22.588 1.00 87.19 68 MET A CA 1
ATOM 531 C C . MET A 1 68 ? 7.852 -13.706 -23.344 1.00 87.19 68 MET A C 1
ATOM 533 O O . MET A 1 68 ? 7.798 -12.620 -22.762 1.00 87.19 68 MET A O 1
ATOM 537 N N . PRO A 1 69 ? 8.219 -13.794 -24.637 1.00 84.75 69 PRO A N 1
ATOM 538 C CA . PRO A 1 69 ? 8.583 -12.621 -25.437 1.00 84.75 69 PRO A CA 1
ATOM 539 C C . PRO A 1 69 ? 7.426 -11.618 -25.578 1.00 84.75 69 PRO A C 1
ATOM 541 O O . PRO A 1 69 ? 7.657 -10.414 -25.527 1.00 84.75 69 PRO A O 1
ATOM 544 N N . ASP A 1 70 ? 6.175 -12.093 -25.620 1.00 85.19 70 ASP A N 1
ATOM 545 C CA . ASP A 1 70 ? 4.975 -11.238 -25.671 1.00 85.19 70 ASP A CA 1
ATOM 546 C C . ASP A 1 70 ? 4.807 -10.347 -24.426 1.00 85.19 70 ASP A C 1
ATOM 548 O O . ASP A 1 70 ? 4.108 -9.331 -24.450 1.00 85.19 70 ASP A O 1
ATOM 552 N N . SER A 1 71 ? 5.463 -10.718 -23.325 1.00 84.88 71 SER A N 1
ATOM 553 C CA . SER A 1 71 ? 5.483 -9.957 -22.077 1.00 84.88 71 SER A CA 1
ATOM 554 C C . SER A 1 71 ? 6.566 -8.872 -22.060 1.00 84.88 71 SER A C 1
ATOM 556 O O . SER A 1 71 ? 6.661 -8.131 -21.082 1.00 84.88 71 SER A O 1
ATOM 558 N N . LEU A 1 72 ? 7.395 -8.758 -23.104 1.00 88.31 72 LEU A N 1
ATOM 559 C CA . LEU A 1 72 ? 8.435 -7.738 -23.208 1.00 88.31 72 LEU A CA 1
ATOM 560 C C . LEU A 1 72 ? 7.882 -6.458 -23.837 1.00 88.31 72 LEU A C 1
ATOM 562 O O . LEU A 1 72 ? 7.469 -6.434 -24.995 1.00 88.31 72 LEU A O 1
ATOM 566 N N . LYS A 1 73 ? 7.903 -5.376 -23.061 1.00 86.69 73 LYS A N 1
ATOM 567 C CA . LYS A 1 73 ? 7.444 -4.040 -23.449 1.00 86.69 73 LYS A CA 1
ATOM 568 C C . LYS A 1 73 ? 8.633 -3.149 -23.766 1.00 86.69 73 LYS A C 1
ATOM 570 O O . LYS A 1 73 ? 9.341 -2.723 -22.854 1.00 86.69 73 LYS A O 1
ATOM 575 N N . VAL A 1 74 ? 8.871 -2.893 -25.048 1.00 88.19 74 VAL A N 1
ATOM 576 C CA . VAL A 1 74 ? 9.995 -2.080 -25.517 1.00 88.19 74 VAL A CA 1
ATOM 577 C C . VAL A 1 74 ? 9.794 -0.636 -25.086 1.00 88.19 74 VAL A C 1
ATOM 579 O O . VAL A 1 74 ? 8.719 -0.061 -25.240 1.00 88.19 74 VAL A O 1
ATOM 582 N N . VAL A 1 75 ? 10.847 -0.053 -24.529 1.00 85.69 75 VAL A N 1
ATOM 583 C CA . VAL A 1 75 ? 10.849 1.327 -24.067 1.00 85.69 75 VAL A CA 1
ATOM 584 C C . VAL A 1 75 ? 11.070 2.244 -25.269 1.00 85.69 75 VAL A C 1
ATOM 586 O O . VAL A 1 75 ? 12.127 2.153 -25.892 1.00 85.69 75 VAL A O 1
ATOM 589 N N . PRO A 1 76 ? 10.121 3.138 -25.604 1.00 82.44 76 PRO A N 1
ATOM 590 C CA . PRO A 1 76 ? 10.198 3.913 -26.842 1.00 82.44 76 PRO A CA 1
ATOM 591 C C . PRO A 1 76 ? 11.374 4.894 -26.899 1.00 82.44 76 PRO A C 1
ATOM 593 O O . PRO A 1 76 ? 11.947 5.110 -27.962 1.00 82.44 76 PRO A O 1
ATOM 596 N N . ASN A 1 77 ? 11.688 5.542 -25.773 1.00 82.19 77 ASN A N 1
ATOM 597 C CA . ASN A 1 77 ? 12.773 6.515 -25.652 1.00 82.19 77 ASN A CA 1
ATOM 598 C C . ASN A 1 77 ? 13.147 6.768 -24.178 1.00 82.19 77 ASN A C 1
ATOM 600 O O . ASN A 1 77 ? 12.468 6.322 -23.246 1.00 82.19 77 ASN A O 1
ATOM 604 N N . ASP A 1 78 ? 14.228 7.517 -23.983 1.00 78.94 78 ASP A N 1
ATOM 605 C CA . ASP A 1 78 ? 14.787 7.927 -22.693 1.00 78.94 78 ASP A CA 1
ATOM 606 C C . ASP A 1 78 ? 13.843 8.825 -21.873 1.00 78.94 78 ASP A C 1
ATOM 608 O O . ASP A 1 78 ? 13.774 8.712 -20.645 1.00 78.94 78 ASP A O 1
ATOM 612 N N . GLN A 1 79 ? 13.064 9.686 -22.533 1.00 82.81 79 GLN A N 1
ATOM 613 C CA . GLN A 1 79 ? 12.075 10.540 -21.877 1.00 82.81 79 GLN A CA 1
ATOM 614 C C . GLN A 1 79 ? 10.960 9.707 -21.228 1.00 82.81 79 GLN A C 1
ATOM 616 O O . GLN A 1 79 ? 10.605 9.934 -20.072 1.00 82.81 79 GLN A O 1
ATOM 621 N N . VAL A 1 80 ? 10.424 8.723 -21.945 1.00 83.06 80 VAL A N 1
ATOM 622 C CA . VAL A 1 80 ? 9.389 7.808 -21.452 1.00 83.06 80 VAL A CA 1
ATOM 623 C C . VAL A 1 80 ? 9.939 6.937 -20.318 1.00 83.06 80 VAL A C 1
ATOM 625 O O . VAL A 1 80 ? 9.281 6.762 -19.291 1.00 83.06 80 VAL A O 1
ATOM 628 N N . PHE A 1 81 ? 11.181 6.464 -20.446 1.00 81.38 81 PHE A N 1
ATOM 629 C CA . PHE A 1 81 ? 11.875 5.773 -19.359 1.00 81.38 81 PHE A CA 1
ATOM 630 C C . PHE A 1 81 ? 12.002 6.646 -18.099 1.00 81.38 81 PHE A C 1
ATOM 632 O O . PHE A 1 81 ? 11.716 6.193 -16.990 1.00 81.38 81 PHE A O 1
ATOM 639 N N . SER A 1 82 ? 12.389 7.914 -18.266 1.00 82.38 82 SER A N 1
ATOM 640 C CA . SER A 1 82 ? 12.498 8.879 -17.167 1.00 82.38 82 SER A CA 1
ATOM 641 C C . SER A 1 82 ? 11.164 9.079 -16.451 1.00 82.38 82 SER A C 1
ATOM 643 O O . SER A 1 82 ? 11.120 9.090 -15.222 1.00 82.38 82 SER A O 1
ATOM 645 N N . GLN A 1 83 ? 10.067 9.198 -17.203 1.00 85.50 83 GLN A N 1
ATOM 646 C CA . GLN A 1 83 ? 8.722 9.333 -16.639 1.00 85.50 83 GLN A CA 1
ATOM 647 C C . GLN A 1 83 ? 8.312 8.089 -15.842 1.00 85.50 83 GLN A C 1
ATOM 649 O O . GLN A 1 83 ? 7.890 8.221 -14.692 1.00 85.50 83 GLN A O 1
ATOM 654 N N . LEU A 1 84 ? 8.505 6.888 -16.403 1.00 83.19 84 LEU A N 1
ATOM 655 C CA . LEU A 1 84 ? 8.258 5.629 -15.690 1.00 83.19 84 LEU A CA 1
ATOM 656 C C . LEU A 1 84 ? 9.052 5.542 -14.391 1.00 83.19 84 LEU A C 1
ATOM 658 O O . LEU A 1 84 ? 8.525 5.105 -13.369 1.00 83.19 84 LEU A O 1
ATOM 662 N N . LYS A 1 85 ? 10.318 5.958 -14.426 1.00 82.44 85 LYS A N 1
ATOM 663 C CA . LYS A 1 85 ? 11.191 5.929 -13.259 1.00 82.44 85 LYS A CA 1
ATOM 664 C C . LYS A 1 85 ? 10.695 6.857 -12.150 1.00 82.44 85 LYS A C 1
ATOM 666 O O . LYS A 1 85 ? 10.590 6.410 -11.014 1.00 82.44 85 LYS A O 1
ATOM 671 N N . ILE A 1 86 ? 10.327 8.097 -12.476 1.00 86.31 86 ILE A N 1
ATOM 672 C CA . ILE A 1 86 ? 9.771 9.054 -11.503 1.00 86.31 86 ILE A CA 1
ATOM 673 C C . ILE A 1 86 ? 8.515 8.480 -10.830 1.00 86.31 86 ILE A C 1
ATOM 675 O O . ILE A 1 86 ? 8.366 8.560 -9.611 1.00 86.31 86 ILE A O 1
ATOM 679 N N . LEU A 1 87 ? 7.617 7.864 -11.608 1.00 86.88 87 LEU A N 1
ATOM 680 C CA . LEU A 1 87 ? 6.413 7.224 -11.069 1.00 86.88 87 LEU A CA 1
ATOM 681 C C . LEU A 1 87 ? 6.752 6.029 -10.167 1.00 86.88 87 LEU A C 1
ATOM 683 O O . LEU A 1 87 ? 6.152 5.859 -9.106 1.00 86.88 87 LEU A O 1
ATOM 687 N N . ALA A 1 88 ? 7.723 5.211 -10.570 1.00 82.88 88 ALA A N 1
ATOM 688 C CA . ALA A 1 88 ? 8.156 4.038 -9.823 1.00 82.88 88 ALA A CA 1
ATOM 689 C C . ALA A 1 88 ? 8.819 4.404 -8.484 1.00 82.88 88 ALA A C 1
ATOM 691 O O . ALA A 1 88 ? 8.486 3.807 -7.460 1.00 82.88 88 ALA A O 1
ATOM 692 N N . GLU A 1 89 ? 9.700 5.407 -8.477 1.00 85.62 89 GLU A N 1
ATOM 693 C CA . GLU A 1 89 ? 10.303 5.961 -7.256 1.00 85.62 89 GLU A CA 1
ATOM 694 C C . GLU A 1 89 ? 9.216 6.515 -6.319 1.00 85.62 89 GLU A C 1
ATOM 696 O O . GLU A 1 89 ? 9.229 6.262 -5.114 1.00 85.62 89 GLU A O 1
ATOM 701 N N . SER A 1 90 ? 8.199 7.179 -6.876 1.00 88.56 90 SER A N 1
ATOM 702 C CA . SER A 1 90 ? 7.068 7.683 -6.093 1.00 88.56 90 SER A CA 1
ATOM 703 C C . SER A 1 90 ? 6.191 6.573 -5.483 1.00 88.56 90 SER A C 1
ATOM 705 O O . SER A 1 90 ? 5.719 6.707 -4.347 1.00 88.56 90 SER A O 1
ATOM 707 N N . ASP A 1 91 ? 5.983 5.452 -6.189 1.00 86.25 91 ASP A N 1
ATOM 708 C CA . ASP A 1 91 ? 5.298 4.265 -5.643 1.00 86.25 91 ASP A CA 1
ATOM 709 C C . ASP A 1 91 ? 6.087 3.661 -4.473 1.00 86.25 91 ASP A C 1
ATOM 711 O O . ASP A 1 91 ? 5.496 3.292 -3.452 1.00 86.25 91 ASP A O 1
ATOM 715 N N . GLU A 1 92 ? 7.416 3.605 -4.582 1.00 85.12 92 GLU A N 1
ATOM 716 C CA . GLU A 1 92 ? 8.296 3.117 -3.518 1.00 85.12 92 GLU A CA 1
ATOM 717 C C . GLU A 1 92 ? 8.241 4.015 -2.273 1.00 85.12 92 GLU A C 1
ATOM 719 O O . GLU A 1 92 ? 7.999 3.528 -1.161 1.00 85.12 92 GLU A O 1
ATOM 724 N N . ASP A 1 93 ? 8.365 5.330 -2.446 1.00 89.75 93 ASP A N 1
ATOM 725 C CA . ASP A 1 93 ? 8.220 6.299 -1.357 1.00 89.75 93 ASP A CA 1
ATOM 726 C C . ASP A 1 93 ? 6.844 6.197 -0.688 1.00 89.75 93 ASP A C 1
ATOM 728 O O . ASP A 1 93 ? 6.722 6.202 0.545 1.00 89.75 93 ASP A O 1
ATOM 732 N N . SER A 1 94 ? 5.792 6.021 -1.489 1.00 90.25 94 SER A N 1
ATOM 733 C CA . SER A 1 94 ? 4.432 5.809 -0.993 1.00 90.25 94 SER A CA 1
ATOM 734 C C . SER A 1 94 ? 4.311 4.506 -0.201 1.00 90.25 94 SER A C 1
ATOM 736 O O . SER A 1 94 ? 3.667 4.481 0.852 1.00 90.25 94 SER A O 1
ATOM 738 N N . ALA A 1 95 ? 4.950 3.420 -0.642 1.00 88.44 95 ALA A N 1
ATOM 739 C CA . ALA A 1 95 ? 4.970 2.146 0.075 1.00 88.44 95 ALA A CA 1
ATOM 740 C C . ALA A 1 95 ? 5.668 2.264 1.444 1.00 88.44 95 ALA A C 1
ATOM 742 O O . ALA A 1 95 ? 5.148 1.770 2.457 1.00 88.44 95 ALA A O 1
ATOM 743 N N . HIS A 1 96 ? 6.791 2.983 1.507 1.00 91.62 96 HIS A N 1
ATOM 744 C CA . HIS A 1 96 ? 7.467 3.309 2.763 1.00 91.62 96 HIS A CA 1
ATOM 745 C C . HIS A 1 96 ? 6.590 4.184 3.668 1.00 91.62 96 HIS A C 1
ATOM 747 O O . HIS A 1 96 ? 6.433 3.895 4.861 1.00 91.62 96 HIS A O 1
ATOM 753 N N . GLY A 1 97 ? 5.950 5.211 3.104 1.00 94.19 97 GLY A N 1
ATOM 754 C CA . GLY A 1 97 ? 5.018 6.089 3.807 1.00 94.19 97 GLY A CA 1
ATOM 755 C C . GLY A 1 97 ? 3.827 5.336 4.406 1.00 94.19 97 GLY A C 1
ATOM 756 O O . GLY A 1 97 ? 3.472 5.561 5.567 1.00 94.19 97 GLY A O 1
ATOM 757 N N . ILE A 1 98 ? 3.241 4.397 3.658 1.00 95.44 98 ILE A N 1
ATOM 758 C CA . ILE A 1 98 ? 2.161 3.516 4.127 1.00 95.44 98 ILE A CA 1
ATOM 759 C C . ILE A 1 98 ? 2.638 2.692 5.324 1.00 95.44 98 ILE A C 1
ATOM 761 O O . ILE A 1 98 ? 1.991 2.709 6.371 1.00 95.44 98 ILE A O 1
ATOM 765 N N . THR A 1 99 ? 3.786 2.021 5.205 1.00 95.56 99 THR A N 1
ATOM 766 C CA . THR A 1 99 ? 4.351 1.187 6.280 1.00 95.56 99 THR A CA 1
ATOM 767 C C . THR A 1 99 ? 4.604 2.009 7.542 1.00 95.56 99 THR A C 1
ATOM 769 O O . THR A 1 99 ? 4.187 1.634 8.640 1.00 95.56 99 THR A O 1
ATOM 772 N N . ARG A 1 100 ? 5.207 3.193 7.388 1.00 96.12 100 ARG A N 1
ATOM 773 C CA . ARG A 1 100 ? 5.466 4.119 8.494 1.00 96.12 100 ARG A CA 1
ATOM 774 C C . ARG A 1 100 ? 4.179 4.559 9.191 1.00 96.12 100 ARG A C 1
ATOM 776 O O . ARG A 1 100 ? 4.136 4.592 10.420 1.00 96.12 100 ARG A O 1
ATOM 783 N N . ASN A 1 101 ? 3.134 4.896 8.437 1.00 96.38 101 ASN A N 1
ATOM 784 C CA . ASN A 1 101 ? 1.864 5.335 9.015 1.00 96.38 101 ASN A CA 1
ATOM 785 C C . ASN A 1 101 ? 1.083 4.192 9.671 1.00 96.38 101 ASN A C 1
ATOM 787 O O . ASN A 1 101 ? 0.472 4.420 10.712 1.00 96.38 101 ASN A O 1
ATOM 791 N N . ILE A 1 102 ? 1.155 2.967 9.138 1.00 96.81 102 ILE A N 1
ATOM 792 C CA . ILE A 1 102 ? 0.609 1.775 9.805 1.00 96.81 102 ILE A CA 1
ATOM 793 C C . ILE A 1 102 ? 1.280 1.589 11.165 1.00 96.81 102 ILE A C 1
ATOM 795 O O . ILE A 1 102 ? 0.583 1.498 12.171 1.00 96.81 102 ILE A O 1
ATOM 799 N N . ASN A 1 103 ? 2.614 1.618 11.213 1.00 96.06 103 ASN A N 1
ATOM 800 C CA . ASN A 1 103 ? 3.365 1.451 12.460 1.00 96.06 103 ASN A CA 1
ATOM 801 C C . ASN A 1 103 ? 3.092 2.586 13.455 1.00 96.06 103 ASN A C 1
ATOM 803 O O . ASN A 1 103 ? 3.011 2.363 14.659 1.00 96.06 103 ASN A O 1
ATOM 807 N N . ARG A 1 104 ? 2.903 3.816 12.965 1.00 96.06 104 ARG A N 1
ATOM 808 C CA . ARG A 1 104 ? 2.524 4.951 13.814 1.00 96.06 104 ARG A CA 1
ATOM 809 C C . ARG A 1 104 ? 1.121 4.783 14.395 1.00 96.06 104 ARG A C 1
ATOM 811 O O . ARG A 1 104 ? 0.923 5.061 15.574 1.00 96.06 104 ARG A O 1
ATOM 818 N N . LEU A 1 105 ? 0.157 4.356 13.582 1.00 95.56 105 LEU A N 1
ATOM 819 C CA . LEU A 1 105 ? -1.212 4.115 14.031 1.00 95.56 105 LEU A CA 1
ATOM 820 C C . LEU A 1 105 ? -1.267 2.955 15.034 1.00 95.56 105 LEU A C 1
ATOM 822 O O . LEU A 1 105 ? -1.940 3.064 16.056 1.00 95.56 105 LEU A O 1
ATOM 826 N N . ASP A 1 106 ? -0.508 1.892 14.765 1.00 95.38 106 ASP A N 1
ATOM 827 C CA . ASP A 1 106 ? -0.294 0.761 15.664 1.00 95.38 106 ASP A CA 1
ATOM 828 C C . ASP A 1 106 ? 0.247 1.224 17.021 1.00 95.38 106 ASP A C 1
ATOM 830 O O . ASP A 1 106 ? -0.394 0.980 18.038 1.00 95.38 106 ASP A O 1
ATOM 834 N N . ALA A 1 107 ? 1.345 1.984 17.036 1.00 94.44 107 ALA A N 1
ATOM 835 C CA . ALA A 1 107 ? 1.963 2.472 18.265 1.00 94.44 107 ALA A CA 1
ATOM 836 C C . ALA A 1 107 ? 1.012 3.338 19.107 1.00 94.44 107 ALA A C 1
ATOM 838 O O . ALA A 1 107 ? 0.942 3.179 20.326 1.00 94.44 107 ALA A O 1
ATOM 839 N N . VAL A 1 108 ? 0.252 4.237 18.468 1.00 93.75 108 VAL A N 1
ATOM 840 C CA . VAL A 1 108 ? -0.714 5.096 19.173 1.00 93.75 108 VAL A CA 1
ATOM 841 C C . VAL A 1 108 ? -1.838 4.261 19.782 1.00 93.75 108 VAL A C 1
ATOM 843 O O . VAL A 1 108 ? -2.157 4.444 20.954 1.00 93.75 108 VAL A O 1
ATOM 846 N N . LEU A 1 109 ? -2.421 3.332 19.021 1.00 92.69 109 LEU A N 1
ATOM 847 C CA . LEU A 1 109 ? -3.506 2.478 19.509 1.00 92.69 109 LEU A CA 1
ATOM 848 C C . LEU A 1 109 ? -3.033 1.515 20.601 1.00 92.69 109 LEU A C 1
ATOM 850 O O . LEU A 1 109 ? -3.720 1.375 21.606 1.00 92.69 109 LEU A O 1
ATOM 854 N N . THR A 1 110 ? -1.853 0.913 20.452 1.00 92.62 110 THR A N 1
ATOM 855 C CA . THR A 1 110 ? -1.236 0.054 21.474 1.00 92.62 110 THR A CA 1
ATOM 856 C C . THR A 1 110 ? -0.994 0.818 22.776 1.00 92.62 110 THR A C 1
ATOM 858 O O . THR A 1 110 ? -1.222 0.276 23.852 1.00 92.62 110 THR A O 1
ATOM 861 N N . GLY A 1 111 ? -0.576 2.086 22.691 1.00 89.94 111 GLY A N 1
ATOM 862 C CA . GLY A 1 111 ? -0.318 2.916 23.867 1.00 89.94 111 GLY A CA 1
ATOM 863 C C . GLY A 1 111 ? -1.576 3.352 24.623 1.00 89.94 111 GLY A C 1
ATOM 864 O O . GLY A 1 111 ? -1.521 3.501 25.840 1.00 89.94 111 GLY A O 1
ATOM 865 N N . ILE A 1 112 ? -2.702 3.567 23.929 1.00 89.44 112 ILE A N 1
ATOM 866 C CA . ILE A 1 112 ? -3.932 4.069 24.568 1.00 89.44 112 ILE A CA 1
ATOM 867 C C . ILE A 1 112 ? -4.970 2.987 24.858 1.00 89.44 112 ILE A C 1
ATOM 869 O O . ILE A 1 112 ? -5.713 3.109 25.832 1.00 89.44 112 ILE A O 1
ATOM 873 N N . HIS A 1 113 ? -5.078 1.983 23.984 1.00 90.19 113 HIS A N 1
ATOM 874 C CA . HIS A 1 113 ? -6.122 0.970 24.052 1.00 90.19 113 HIS A CA 1
ATOM 875 C C . HIS A 1 113 ? -5.720 -0.343 23.349 1.00 90.19 113 HIS A C 1
ATOM 877 O O . HIS A 1 113 ? -6.129 -0.597 22.206 1.00 90.19 113 HIS A O 1
ATOM 883 N N . PRO A 1 114 ? -4.920 -1.197 24.012 1.00 91.94 114 PRO A N 1
ATOM 884 C CA . PRO A 1 114 ? -4.380 -2.417 23.412 1.00 91.94 114 PRO A CA 1
ATOM 885 C C . PRO A 1 114 ? -5.461 -3.421 22.973 1.00 91.94 114 PRO A C 1
ATOM 887 O O . PRO A 1 114 ? -5.309 -4.072 21.940 1.00 91.94 114 PRO A O 1
ATOM 890 N N . GLU A 1 115 ? -6.590 -3.514 23.674 1.00 93.19 115 GLU A N 1
ATOM 891 C CA . GLU A 1 115 ? -7.706 -4.401 23.321 1.00 93.19 115 GLU A CA 1
ATOM 892 C C . GLU A 1 115 ? -8.386 -3.943 22.027 1.00 93.19 115 GLU A C 1
ATOM 894 O O . GLU A 1 115 ? -8.657 -4.760 21.145 1.00 93.19 115 GLU A O 1
ATOM 899 N N . LEU A 1 116 ? -8.610 -2.632 21.866 1.00 93.19 116 LEU A N 1
ATOM 900 C CA . LEU A 1 116 ? -9.115 -2.064 20.616 1.00 93.19 116 LEU A CA 1
ATOM 901 C C . LEU A 1 116 ? -8.124 -2.342 19.485 1.00 93.19 116 LEU A C 1
ATOM 903 O O . LEU A 1 116 ? -8.525 -2.767 18.401 1.00 93.19 116 LEU A O 1
ATOM 907 N N . ARG A 1 117 ? -6.821 -2.153 19.730 1.00 94.44 117 ARG A N 1
ATOM 908 C CA . ARG A 1 117 ? -5.792 -2.471 18.737 1.00 94.44 117 ARG A CA 1
ATOM 909 C C . ARG A 1 117 ? -5.863 -3.934 18.294 1.00 94.44 117 ARG A C 1
ATOM 911 O O . ARG A 1 117 ? -5.770 -4.204 17.091 1.00 94.44 117 ARG A O 1
ATOM 918 N N . GLN A 1 118 ? -6.043 -4.857 19.237 1.00 94.12 118 GLN A N 1
ATOM 919 C CA . GLN A 1 118 ? -6.173 -6.286 18.966 1.00 94.12 118 GLN A CA 1
ATOM 920 C C . GLN A 1 118 ? -7.433 -6.599 18.148 1.00 94.12 118 GLN A C 1
ATOM 922 O O . GLN A 1 118 ? -7.341 -7.338 17.169 1.00 94.12 118 GLN A O 1
ATOM 927 N N . ALA A 1 119 ? -8.578 -5.993 18.483 1.00 94.75 119 ALA A N 1
ATOM 928 C CA . ALA A 1 119 ? -9.828 -6.162 17.737 1.00 94.75 119 ALA A CA 1
ATOM 929 C C . ALA A 1 119 ? -9.728 -5.669 16.284 1.00 94.75 119 ALA A C 1
ATOM 931 O O . ALA A 1 119 ? -10.264 -6.294 15.367 1.00 94.75 119 ALA A O 1
ATOM 932 N N . LEU A 1 120 ? -8.987 -4.580 16.048 1.00 94.12 120 LEU A N 1
ATOM 933 C CA . LEU A 1 120 ? -8.694 -4.096 14.696 1.00 94.12 120 LEU A CA 1
ATOM 934 C C . LEU A 1 120 ? -7.767 -5.055 13.930 1.00 94.12 120 LEU A C 1
ATOM 936 O O . LEU A 1 120 ? -7.909 -5.211 12.715 1.00 94.12 120 LEU A O 1
ATOM 940 N N . GLY A 1 121 ? -6.837 -5.718 14.625 1.00 92.12 121 GLY A N 1
ATOM 941 C CA . GLY A 1 121 ? -6.003 -6.798 14.094 1.00 92.12 121 GLY A CA 1
ATOM 942 C C . GLY A 1 121 ? -5.334 -6.463 12.755 1.00 92.12 121 GLY A C 1
ATOM 943 O O . GLY A 1 121 ? -4.830 -5.354 12.554 1.00 92.12 121 GLY A O 1
ATOM 944 N N . GLY A 1 122 ? -5.355 -7.414 11.816 1.00 91.06 122 GLY A N 1
ATOM 945 C CA . GLY A 1 122 ? -4.845 -7.226 10.450 1.00 91.06 122 GLY A CA 1
ATOM 946 C C . GLY A 1 122 ? -5.679 -6.271 9.583 1.00 91.06 122 GLY A C 1
ATOM 947 O O . GLY A 1 122 ? -5.249 -5.896 8.496 1.00 91.06 122 GLY A O 1
ATOM 948 N N . LYS A 1 123 ? -6.856 -5.837 10.053 1.00 92.25 123 LYS A N 1
ATOM 949 C CA . LYS A 1 123 ? -7.745 -4.915 9.332 1.00 92.25 123 LYS A CA 1
ATOM 950 C C . LYS A 1 123 ? -7.430 -3.445 9.612 1.00 92.25 123 LYS A C 1
ATOM 952 O O . LYS A 1 123 ? -8.120 -2.586 9.070 1.00 92.25 123 LYS A O 1
ATOM 957 N N . LEU A 1 124 ? -6.405 -3.137 10.413 1.00 92.44 124 LEU A N 1
ATOM 958 C CA . LEU A 1 124 ? -6.054 -1.765 10.802 1.00 92.44 124 LEU A CA 1
ATOM 959 C C . LEU A 1 124 ? -5.853 -0.829 9.599 1.00 92.44 124 LEU A C 1
ATOM 961 O O . LEU A 1 124 ? -6.268 0.323 9.637 1.00 92.44 124 LEU A O 1
ATOM 965 N N . SER A 1 125 ? -5.238 -1.331 8.525 1.00 92.62 125 SER A N 1
ATOM 966 C CA . SER A 1 125 ? -4.960 -0.536 7.324 1.00 92.62 125 SER A CA 1
ATOM 967 C C . SER A 1 125 ? -6.061 -0.612 6.258 1.00 92.62 125 SER A C 1
ATOM 969 O O . SER A 1 125 ? -5.911 -0.026 5.183 1.00 92.62 125 SER A O 1
ATOM 971 N N . ASN A 1 126 ? -7.150 -1.349 6.497 1.00 93.88 126 ASN A N 1
ATOM 972 C CA . ASN A 1 126 ? -8.245 -1.454 5.532 1.00 93.88 126 ASN A CA 1
ATOM 973 C C . ASN A 1 126 ? -8.963 -0.110 5.413 1.00 93.88 126 ASN A C 1
ATOM 975 O O . ASN A 1 126 ? -9.237 0.519 6.430 1.00 93.88 126 ASN A O 1
ATOM 979 N N . ILE A 1 127 ? -9.332 0.289 4.192 1.00 93.31 127 ILE A N 1
ATOM 980 C CA . ILE A 1 127 ? -9.951 1.600 3.927 1.00 93.31 127 ILE A CA 1
ATOM 981 C C . ILE A 1 127 ? -11.177 1.843 4.820 1.00 93.31 127 ILE A C 1
ATOM 983 O O . ILE A 1 127 ? -11.219 2.855 5.506 1.00 93.31 127 ILE A O 1
ATOM 987 N N . GLY A 1 128 ? -12.090 0.872 4.941 1.00 93.25 128 GLY A N 1
ATOM 988 C CA . GLY A 1 128 ? -13.262 1.013 5.816 1.00 93.25 128 GLY A CA 1
ATOM 989 C C . GLY A 1 128 ? -12.924 1.169 7.307 1.00 93.25 128 GLY A C 1
ATOM 990 O O . GLY A 1 128 ? -13.619 1.883 8.025 1.00 93.25 128 GLY A O 1
ATOM 991 N N . THR A 1 129 ? -11.835 0.557 7.785 1.00 94.88 129 THR A N 1
ATOM 992 C CA . THR A 1 129 ? -11.338 0.779 9.153 1.00 94.88 129 THR A CA 1
ATOM 993 C C . THR A 1 129 ? -10.770 2.187 9.300 1.00 94.88 129 THR A C 1
ATOM 995 O O . THR A 1 129 ? -11.039 2.856 10.294 1.00 94.88 129 THR A O 1
ATOM 998 N N . LEU A 1 130 ? -10.013 2.663 8.308 1.00 96.62 130 LEU A N 1
ATOM 999 C CA . LEU A 1 130 ? -9.499 4.030 8.299 1.00 96.62 130 LEU A CA 1
ATOM 1000 C C . LEU A 1 130 ? -10.647 5.041 8.285 1.00 96.62 130 LEU A C 1
ATOM 1002 O O . LEU A 1 130 ? -10.597 5.991 9.051 1.00 96.62 130 LEU A O 1
ATOM 1006 N N . ASP A 1 131 ? -11.714 4.803 7.520 1.00 96.38 131 ASP A N 1
ATOM 1007 C CA . ASP A 1 131 ? -12.905 5.662 7.500 1.00 96.38 131 ASP A CA 1
ATOM 1008 C C . ASP A 1 131 ? -13.585 5.761 8.867 1.00 96.38 131 ASP A C 1
ATOM 1010 O O . ASP A 1 131 ? -13.979 6.850 9.292 1.00 96.38 131 ASP A O 1
ATOM 1014 N N . LEU A 1 132 ? -13.673 4.643 9.593 1.00 95.94 132 LEU A N 1
ATOM 1015 C CA . LEU A 1 132 ? -14.160 4.637 10.972 1.00 95.94 132 LEU A CA 1
ATOM 1016 C C . LEU A 1 132 ? -13.278 5.494 11.883 1.00 95.94 132 LEU A C 1
ATOM 1018 O O . LEU A 1 132 ? -13.795 6.337 12.619 1.00 95.94 132 LEU A O 1
ATOM 1022 N N . LEU A 1 133 ? -11.958 5.311 11.805 1.00 96.31 133 LEU A N 1
ATOM 1023 C CA . LEU A 1 133 ? -10.996 6.047 12.624 1.00 96.31 133 LEU A CA 1
ATOM 1024 C C . LEU A 1 133 ? -10.918 7.533 12.250 1.00 96.31 133 LEU A C 1
ATOM 1026 O O . LEU A 1 133 ? -10.697 8.363 13.121 1.00 96.31 133 LEU A O 1
ATOM 1030 N N . ILE A 1 134 ? -11.133 7.896 10.987 1.00 97.38 134 ILE A N 1
ATOM 1031 C CA . ILE A 1 134 ? -11.197 9.289 10.527 1.00 97.38 134 ILE A CA 1
ATOM 1032 C C . ILE A 1 134 ? -12.451 9.965 11.088 1.00 97.38 134 ILE A C 1
ATOM 1034 O O . ILE A 1 134 ? -12.379 11.067 11.638 1.00 97.38 134 ILE A O 1
ATOM 1038 N N . ASN A 1 135 ? -13.603 9.300 10.980 1.00 96.69 135 ASN A N 1
ATOM 1039 C CA . ASN A 1 135 ? -14.877 9.883 11.377 1.00 96.69 135 ASN A CA 1
ATOM 1040 C C . ASN A 1 135 ? -15.010 9.962 12.905 1.00 96.69 135 ASN A C 1
ATOM 1042 O O . ASN A 1 135 ? -15.230 11.036 13.475 1.00 96.69 135 ASN A O 1
ATOM 1046 N N . TYR A 1 136 ? -14.813 8.833 13.583 1.00 95.19 136 TYR A N 1
ATOM 1047 C CA . TYR A 1 136 ? -15.042 8.711 15.020 1.00 95.19 136 TYR A CA 1
ATOM 1048 C C . TYR A 1 136 ? -13.779 8.958 15.837 1.00 95.19 136 TYR A C 1
ATOM 1050 O O . TYR A 1 136 ? -13.868 9.600 16.876 1.00 95.19 136 TYR A O 1
ATOM 1058 N N . GLY A 1 137 ? -12.603 8.594 15.328 1.00 93.06 137 GLY A N 1
ATOM 1059 C CA . GLY A 1 137 ? -11.353 8.621 16.086 1.00 93.06 137 GLY A CA 1
ATOM 1060 C C . GLY A 1 137 ? -11.027 7.245 16.658 1.00 93.06 137 GLY A C 1
ATOM 1061 O O . GLY A 1 137 ? -11.318 6.222 16.049 1.00 93.06 137 GLY A O 1
ATOM 1062 N N . GLY A 1 138 ? -10.388 7.225 17.815 1.00 90.94 138 GLY A N 1
ATOM 1063 C CA . GLY A 1 138 ? -10.123 6.046 18.617 1.00 90.94 138 GLY A CA 1
ATOM 1064 C C . GLY A 1 138 ? -11.249 5.725 19.616 1.00 90.94 138 GLY A C 1
ATOM 1065 O O . GLY A 1 138 ? -12.438 5.884 19.321 1.00 90.94 138 GLY A O 1
ATOM 1066 N N . PRO A 1 139 ? -10.899 5.201 20.800 1.00 91.94 139 PRO A N 1
ATOM 1067 C CA . PRO A 1 139 ? -11.853 4.540 21.682 1.00 91.94 139 PRO A CA 1
ATOM 1068 C C . PRO A 1 139 ? -12.920 5.457 22.277 1.00 91.94 139 PRO A C 1
ATOM 1070 O O . PRO A 1 139 ? -14.067 5.042 22.434 1.00 91.94 139 PRO A O 1
ATOM 1073 N N . THR A 1 140 ? -12.574 6.700 22.610 1.00 90.94 140 THR A N 1
ATOM 1074 C CA . THR A 1 140 ? -13.528 7.639 23.212 1.00 90.94 140 THR A CA 1
ATOM 1075 C C . THR A 1 140 ? -14.565 8.065 22.185 1.00 90.94 140 THR A C 1
ATOM 1077 O O . THR A 1 140 ? -15.759 8.044 22.479 1.00 90.94 140 THR A O 1
ATOM 1080 N N . GLY A 1 141 ? -14.130 8.388 20.966 1.00 92.62 141 GLY A N 1
ATOM 1081 C CA . GLY A 1 141 ? -15.043 8.771 19.893 1.00 92.62 141 GLY A CA 1
ATOM 1082 C C . GLY A 1 141 ? -15.958 7.627 19.447 1.00 92.62 141 GLY A C 1
ATOM 1083 O O . GLY A 1 141 ? -17.151 7.842 19.226 1.00 92.62 141 GLY A O 1
ATOM 1084 N N . LEU A 1 142 ? -15.438 6.396 19.396 1.00 94.00 142 LEU A N 1
ATOM 1085 C CA . LEU A 1 142 ? -16.236 5.202 19.096 1.00 94.00 142 LEU A CA 1
ATOM 1086 C C . LEU A 1 142 ? -17.289 4.919 20.179 1.00 94.00 142 LEU A C 1
ATOM 1088 O O . LEU A 1 142 ? -18.455 4.698 19.845 1.00 94.00 142 LEU A O 1
ATOM 1092 N N . LYS A 1 143 ? -16.918 4.994 21.468 1.00 92.50 143 LYS A N 1
ATOM 1093 C CA . LYS A 1 143 ? -17.872 4.848 22.584 1.00 92.50 143 LYS A CA 1
ATOM 1094 C C . LYS A 1 143 ? -18.954 5.929 22.553 1.00 92.50 143 LYS A C 1
ATOM 1096 O O . LYS A 1 143 ? -20.127 5.611 22.718 1.00 92.50 143 LYS A O 1
ATOM 1101 N N . GLN A 1 144 ? -18.578 7.185 22.304 1.00 93.25 144 GLN A N 1
ATOM 1102 C CA . GLN A 1 144 ? -19.517 8.312 22.240 1.00 93.25 144 GLN A CA 1
ATOM 1103 C C . GLN A 1 144 ? -20.525 8.189 21.093 1.00 93.25 144 GLN A C 1
ATOM 1105 O O . GLN A 1 144 ? -21.696 8.511 21.274 1.00 93.25 144 GLN A O 1
ATOM 1110 N N . ALA A 1 145 ? -20.091 7.725 19.920 1.00 95.31 145 ALA A N 1
ATOM 1111 C CA . ALA A 1 145 ? -20.989 7.507 18.789 1.00 95.31 145 ALA A CA 1
ATOM 1112 C C . ALA A 1 145 ? -21.960 6.339 19.025 1.00 95.31 145 ALA A C 1
ATOM 1114 O O . ALA A 1 145 ? -23.105 6.375 18.570 1.00 95.31 145 ALA A O 1
ATOM 1115 N N . GLY A 1 146 ? -21.498 5.309 19.735 1.00 95.50 146 GLY A N 1
ATOM 1116 C CA . GLY A 1 146 ? -22.273 4.119 20.053 1.00 95.50 146 GLY A CA 1
ATOM 1117 C C . GLY A 1 146 ? -22.388 3.127 18.891 1.00 95.50 146 GLY A C 1
ATOM 1118 O O . GLY A 1 146 ? -22.254 3.461 17.708 1.00 95.50 146 GLY A O 1
ATOM 1119 N N . ARG A 1 147 ? -22.671 1.867 19.240 1.00 95.88 147 ARG A N 1
ATOM 1120 C CA . ARG A 1 147 ? -22.635 0.720 18.317 1.00 95.88 147 ARG A CA 1
ATOM 1121 C C . ARG 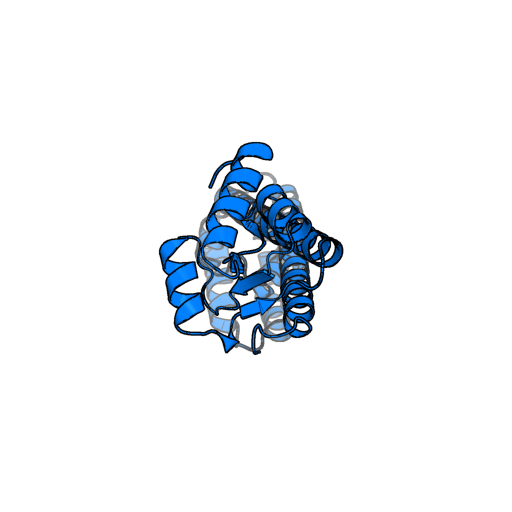A 1 147 ? -23.509 0.903 17.083 1.00 95.88 147 ARG A C 1
ATOM 1123 O O . ARG A 1 147 ? -23.062 0.668 15.964 1.00 95.88 147 ARG A O 1
ATOM 1130 N N . THR A 1 148 ? -24.747 1.347 17.270 1.00 95.75 148 THR A N 1
ATOM 1131 C CA . THR A 1 148 ? -25.728 1.469 16.183 1.00 95.75 148 THR A CA 1
ATOM 1132 C C . THR A 1 148 ? -25.291 2.473 15.116 1.00 95.75 148 THR A C 1
ATOM 1134 O O . THR A 1 148 ? -25.426 2.198 13.922 1.00 95.75 148 THR A O 1
ATOM 1137 N N . ALA A 1 149 ? -24.741 3.622 15.524 1.00 95.75 149 ALA A N 1
ATOM 1138 C CA . ALA A 1 149 ? -24.281 4.650 14.594 1.00 95.75 149 ALA A CA 1
ATOM 1139 C C . ALA A 1 149 ? -23.041 4.186 13.820 1.00 95.75 149 ALA A C 1
ATOM 1141 O O . ALA A 1 149 ? -23.000 4.306 12.594 1.00 95.75 149 ALA A O 1
ATOM 1142 N N . VAL A 1 150 ? -22.077 3.590 14.527 1.00 96.19 150 VAL A N 1
ATOM 1143 C CA . VAL A 1 150 ? -20.845 3.051 13.938 1.00 96.19 150 VAL A CA 1
ATOM 1144 C C . VAL A 1 150 ? -21.154 1.929 12.943 1.00 96.19 150 VAL A C 1
ATOM 1146 O O . VAL A 1 150 ? -20.630 1.935 11.830 1.00 96.19 150 VAL A O 1
ATOM 1149 N N . LEU A 1 151 ? -22.062 1.011 13.287 1.00 96.12 151 LEU A N 1
ATOM 1150 C CA . LEU A 1 151 ? -22.489 -0.070 12.397 1.00 96.12 151 LEU A CA 1
ATOM 1151 C C . LEU A 1 151 ? -23.167 0.462 11.131 1.00 96.12 151 LEU A C 1
ATOM 1153 O O . LEU A 1 151 ? -22.875 -0.002 10.027 1.00 96.12 151 LEU A O 1
ATOM 1157 N N . LYS A 1 152 ? -24.057 1.451 11.277 1.00 95.69 152 LYS A N 1
ATOM 1158 C CA . LYS A 1 152 ? -24.719 2.099 10.138 1.00 95.69 152 LYS A CA 1
ATOM 1159 C C . LYS A 1 152 ? -23.698 2.749 9.206 1.00 95.69 152 LYS A C 1
ATOM 1161 O O . LYS A 1 152 ? -23.786 2.572 7.995 1.00 95.69 152 LYS A O 1
ATOM 1166 N N . PHE A 1 153 ? -22.724 3.467 9.759 1.00 95.56 153 PHE A N 1
ATOM 1167 C CA . PHE A 1 153 ? -21.658 4.072 8.969 1.00 95.56 153 PHE A CA 1
ATOM 1168 C C . PHE A 1 153 ? -20.807 3.010 8.260 1.00 95.56 153 PHE A C 1
ATOM 1170 O O . PHE A 1 153 ? -20.585 3.115 7.057 1.00 95.56 153 PHE A O 1
ATOM 1177 N N . ALA A 1 154 ? -20.395 1.950 8.961 1.00 93.81 154 ALA A N 1
ATOM 1178 C CA . ALA A 1 154 ? -19.584 0.877 8.387 1.00 93.81 154 ALA A CA 1
ATOM 1179 C C . ALA A 1 154 ? -20.282 0.165 7.214 1.00 93.81 154 ALA A C 1
ATOM 1181 O O . ALA A 1 154 ? -19.633 -0.156 6.220 1.00 93.81 154 ALA A O 1
ATOM 1182 N N . ARG A 1 155 ? -21.605 -0.039 7.294 1.00 94.38 155 ARG A N 1
ATOM 1183 C CA . ARG A 1 155 ? -22.404 -0.616 6.197 1.00 94.38 155 ARG A CA 1
ATOM 1184 C C . ARG A 1 155 ? -22.422 0.258 4.948 1.00 94.38 155 ARG A C 1
ATOM 1186 O O . ARG A 1 155 ? -22.449 -0.274 3.848 1.00 94.38 155 ARG A O 1
ATOM 1193 N N . ASN A 1 156 ? -22.360 1.578 5.104 1.00 91.94 156 ASN A N 1
ATOM 1194 C CA . ASN A 1 156 ? -22.301 2.487 3.960 1.00 91.94 156 ASN A CA 1
ATOM 1195 C C . ASN A 1 156 ? -20.927 2.479 3.270 1.00 91.94 156 ASN A C 1
ATOM 1197 O O . ASN A 1 156 ? -20.846 2.794 2.089 1.00 91.94 156 ASN A O 1
ATOM 1201 N N . GLN A 1 157 ? -19.860 2.120 3.991 1.00 87.00 157 GLN A N 1
ATOM 1202 C CA . GLN A 1 157 ? -18.482 2.131 3.478 1.00 87.00 157 GLN A CA 1
ATOM 1203 C C . GLN A 1 157 ? -17.995 0.763 2.974 1.00 87.00 157 GLN A C 1
ATOM 1205 O O . GLN A 1 157 ? -16.922 0.661 2.383 1.00 87.00 157 GLN A O 1
ATOM 1210 N N . SER A 1 158 ? -18.745 -0.314 3.217 1.00 83.88 158 SER A N 1
ATOM 1211 C CA . SER A 1 158 ? -18.323 -1.683 2.912 1.00 83.88 158 SER A CA 1
ATOM 1212 C C . SER A 1 158 ? -19.389 -2.441 2.134 1.00 83.88 158 SER A C 1
ATOM 1214 O O . SER A 1 158 ? -20.569 -2.393 2.457 1.00 83.88 158 SER A O 1
ATOM 1216 N N . ARG A 1 159 ? -18.954 -3.233 1.146 1.00 82.00 159 ARG A N 1
ATOM 1217 C CA . ARG A 1 159 ? -19.818 -4.209 0.458 1.00 82.00 159 ARG A CA 1
ATOM 1218 C C . ARG A 1 159 ? -20.076 -5.472 1.290 1.00 82.00 159 ARG A C 1
ATOM 1220 O O . ARG A 1 159 ? -21.026 -6.193 1.016 1.00 82.00 159 ARG A O 1
ATOM 1227 N N . LYS A 1 160 ? -19.207 -5.772 2.261 1.00 87.06 160 LYS A N 1
ATOM 1228 C CA . LYS A 1 160 ? -19.325 -6.928 3.168 1.00 87.06 160 LYS A CA 1
ATOM 1229 C C . LYS A 1 160 ? -19.995 -6.505 4.468 1.00 87.06 160 LYS A C 1
ATOM 1231 O O . LYS A 1 160 ? -19.709 -5.404 4.944 1.00 87.06 160 LYS A O 1
ATOM 1236 N N . ASP A 1 161 ? -20.807 -7.388 5.050 1.00 89.62 161 ASP A N 1
ATOM 1237 C CA . ASP A 1 161 ? -21.490 -7.115 6.317 1.00 89.62 161 ASP A CA 1
ATOM 1238 C C . ASP A 1 161 ? -20.470 -6.925 7.458 1.00 89.62 161 ASP A C 1
ATOM 1240 O O . ASP A 1 161 ? -19.667 -7.827 7.716 1.00 89.62 161 ASP A O 1
ATOM 1244 N N . PRO A 1 162 ? -20.433 -5.750 8.114 1.00 93.00 162 PRO A N 1
ATOM 1245 C CA . PRO A 1 162 ? -19.413 -5.443 9.109 1.00 93.00 162 PRO A CA 1
ATOM 1246 C C . PRO A 1 162 ? -19.820 -5.820 10.542 1.00 93.00 162 PRO A C 1
ATOM 1248 O O . PRO A 1 162 ? -19.082 -5.471 11.458 1.00 93.00 162 PRO A O 1
ATOM 1251 N N . VAL A 1 163 ? -20.956 -6.498 10.757 1.00 94.75 163 VAL A N 1
ATOM 1252 C CA . VAL A 1 163 ? -21.530 -6.774 12.094 1.00 94.75 163 VAL A CA 1
ATOM 1253 C C . VAL A 1 163 ? -20.510 -7.387 13.051 1.00 94.75 163 VAL A C 1
ATOM 1255 O O . VAL A 1 163 ? -20.160 -6.726 14.023 1.00 94.75 163 VAL A O 1
ATOM 1258 N N . ASP A 1 164 ? -19.947 -8.554 12.727 1.00 94.50 164 ASP A N 1
ATOM 1259 C CA . ASP A 1 164 ? -18.992 -9.251 13.606 1.00 94.50 164 ASP A CA 1
ATOM 1260 C C . ASP A 1 164 ? -17.754 -8.401 13.928 1.00 94.50 164 ASP A C 1
ATOM 1262 O O . ASP A 1 164 ? -17.170 -8.485 15.006 1.00 94.50 164 ASP A O 1
ATOM 1266 N N . PHE A 1 165 ? -17.332 -7.563 12.977 1.00 94.88 165 PHE A N 1
ATOM 1267 C CA . PHE A 1 165 ? -16.187 -6.681 13.167 1.00 94.88 165 PHE A CA 1
ATOM 1268 C C . PHE A 1 165 ? -16.512 -5.522 14.110 1.00 94.88 165 PHE A C 1
ATOM 1270 O O . PHE A 1 165 ? -15.694 -5.185 14.962 1.00 94.88 165 PHE A O 1
ATOM 1277 N N . ILE A 1 166 ? -17.695 -4.921 13.972 1.00 96.25 166 ILE A N 1
ATOM 1278 C CA . ILE A 1 166 ? -18.148 -3.874 14.889 1.00 96.25 166 ILE A CA 1
ATOM 1279 C C . ILE A 1 166 ? -18.406 -4.457 16.281 1.00 96.25 166 ILE A C 1
ATOM 1281 O O . ILE A 1 166 ? -18.039 -3.819 17.262 1.00 96.25 166 ILE A O 1
ATOM 1285 N N . ASP A 1 167 ? -18.943 -5.671 16.380 1.00 96.06 167 ASP A N 1
ATOM 1286 C CA . ASP A 1 167 ? -19.140 -6.361 17.660 1.00 96.06 167 ASP A CA 1
ATOM 1287 C C . ASP A 1 167 ? -17.818 -6.584 18.379 1.00 96.06 167 ASP A C 1
ATOM 1289 O O . ASP A 1 167 ? -17.657 -6.135 19.510 1.00 96.06 167 ASP A O 1
ATOM 1293 N N . ALA A 1 168 ? -16.815 -7.113 17.678 1.00 95.94 168 ALA A N 1
ATOM 1294 C CA . ALA A 1 168 ? -15.478 -7.267 18.237 1.00 95.94 168 ALA A CA 1
ATOM 1295 C C . ALA A 1 168 ? -14.860 -5.933 18.706 1.00 95.94 168 ALA A C 1
ATOM 1297 O O . ALA A 1 168 ? -14.156 -5.906 19.716 1.00 95.94 168 ALA A O 1
ATOM 1298 N N . ILE A 1 169 ? -15.110 -4.826 17.992 1.00 95.69 169 ILE A N 1
ATOM 1299 C CA . ILE A 1 169 ? -14.656 -3.490 18.408 1.00 95.69 169 ILE A CA 1
ATOM 1300 C C . ILE A 1 169 ? -15.336 -3.079 19.715 1.00 95.69 169 ILE A C 1
ATOM 1302 O O . ILE A 1 169 ? -14.641 -2.670 20.641 1.00 95.69 169 ILE A O 1
ATOM 1306 N N . PHE A 1 170 ? -16.663 -3.171 19.811 1.00 96.06 170 PHE A N 1
ATOM 1307 C CA . PHE A 1 170 ? -17.386 -2.734 21.010 1.00 96.06 170 PHE A CA 1
ATOM 1308 C C . PHE A 1 170 ? -17.117 -3.640 22.216 1.00 96.06 170 PHE A C 1
ATOM 1310 O O . PHE A 1 170 ? -16.869 -3.122 23.302 1.00 96.06 170 PHE A O 1
ATOM 1317 N N . ASP A 1 171 ? -16.996 -4.951 22.011 1.00 95.56 171 ASP A N 1
ATOM 1318 C CA . ASP A 1 171 ? -16.553 -5.883 23.050 1.00 95.56 171 ASP A CA 1
ATOM 1319 C C . ASP A 1 171 ? -15.158 -5.521 23.578 1.00 95.56 171 ASP A C 1
ATOM 1321 O O . ASP A 1 171 ? -14.881 -5.626 24.772 1.00 95.56 171 ASP A O 1
ATOM 1325 N N . ALA A 1 172 ? -14.246 -5.096 22.699 1.00 94.06 172 ALA A N 1
ATOM 1326 C CA . ALA A 1 172 ? -12.917 -4.653 23.105 1.00 94.06 172 ALA A CA 1
ATOM 1327 C C . ALA A 1 172 ? -12.950 -3.323 23.862 1.00 94.06 172 ALA A C 1
ATOM 1329 O O . ALA A 1 172 ? -12.243 -3.174 24.858 1.00 94.06 172 ALA A O 1
ATOM 1330 N N . LEU A 1 173 ? -13.787 -2.382 23.422 1.00 92.88 173 LEU A N 1
ATOM 1331 C CA . LEU A 1 173 ? -13.995 -1.109 24.105 1.00 92.88 173 LEU A CA 1
ATOM 1332 C C . LEU A 1 173 ? -14.519 -1.318 25.533 1.00 92.88 173 LEU A C 1
ATOM 1334 O O . LEU A 1 173 ? -14.094 -0.605 26.442 1.00 92.8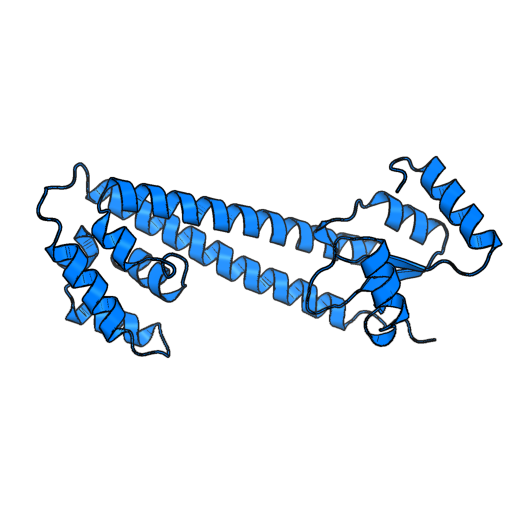8 173 LEU A O 1
ATOM 1338 N N . ASP A 1 174 ? -15.396 -2.295 25.750 1.00 90.94 174 ASP A N 1
ATOM 1339 C CA . ASP A 1 174 ? -15.975 -2.578 27.067 1.00 90.94 174 ASP A CA 1
ATOM 1340 C C . ASP A 1 174 ? -15.007 -3.308 28.014 1.00 90.94 174 ASP A C 1
ATOM 1342 O O . ASP A 1 174 ? -15.112 -3.161 29.233 1.00 90.94 174 ASP A O 1
ATOM 1346 N N . LYS A 1 175 ? -14.011 -4.031 27.482 1.00 89.69 175 LYS A N 1
ATOM 1347 C CA . LYS A 1 175 ? -12.983 -4.720 28.287 1.00 89.69 175 LYS A CA 1
ATOM 1348 C C . LYS A 1 175 ? -12.047 -3.765 29.027 1.00 89.69 175 LYS A C 1
ATOM 1350 O O . LYS A 1 175 ? -11.637 -4.073 30.145 1.00 89.69 175 LYS A O 1
ATOM 1355 N N . GLN A 1 176 ? -11.704 -2.618 28.436 1.00 81.06 176 GLN A N 1
ATOM 1356 C CA . GLN A 1 176 ? -10.818 -1.647 29.077 1.00 81.06 176 GLN A CA 1
ATOM 1357 C C . GLN A 1 176 ? -11.620 -0.598 29.855 1.00 81.06 176 GLN A C 1
ATOM 1359 O O . GLN A 1 176 ? -12.279 0.281 29.291 1.00 81.06 176 GLN A O 1
ATOM 1364 N N . THR A 1 177 ? -11.514 -0.664 31.181 1.00 73.50 177 THR A N 1
ATOM 1365 C CA . THR A 1 177 ? -12.182 0.254 32.120 1.00 73.50 177 THR A CA 1
ATOM 1366 C C . THR A 1 177 ? -11.243 1.314 32.697 1.00 73.50 177 THR A C 1
ATOM 1368 O O . THR A 1 177 ? -11.705 2.300 33.272 1.00 73.50 177 THR A O 1
ATOM 1371 N N . ALA A 1 178 ? -9.927 1.145 32.527 1.00 75.19 178 ALA A N 1
ATOM 1372 C CA . ALA A 1 178 ? -8.934 2.093 33.014 1.00 75.19 178 ALA A CA 1
ATOM 1373 C C . ALA A 1 178 ? -9.021 3.441 32.262 1.00 75.19 178 ALA A C 1
ATOM 1375 O O . ALA A 1 178 ? -9.100 3.451 31.028 1.00 75.19 178 ALA A O 1
ATOM 1376 N N . PRO A 1 179 ? -8.973 4.583 32.974 1.00 69.50 179 PRO A N 1
ATOM 1377 C CA . PRO A 1 179 ? -8.994 5.900 32.351 1.00 69.50 179 PRO A CA 1
ATOM 1378 C C . PRO A 1 179 ? -7.719 6.139 31.531 1.00 69.50 179 PRO A C 1
ATOM 1380 O O . PRO A 1 179 ? -6.604 5.931 32.006 1.00 69.50 179 PRO A O 1
ATOM 1383 N N . ILE A 1 180 ? -7.892 6.608 30.296 1.00 69.88 180 ILE A N 1
ATOM 1384 C CA . ILE A 1 180 ? -6.794 6.907 29.370 1.00 69.88 180 ILE A CA 1
ATOM 1385 C C . ILE A 1 180 ? -6.251 8.313 29.685 1.00 69.88 180 ILE A C 1
ATOM 1387 O O . ILE A 1 180 ? -7.039 9.262 29.703 1.00 69.88 180 ILE A O 1
ATOM 1391 N N . PRO A 1 181 ? -4.935 8.507 29.890 1.00 67.06 181 PRO A N 1
ATOM 1392 C CA . PRO A 1 181 ? -4.339 9.839 29.977 1.00 67.06 181 PRO A CA 1
ATOM 1393 C C . PRO A 1 181 ? -4.384 10.554 28.617 1.00 67.06 181 PRO A C 1
ATOM 1395 O O . PRO A 1 181 ? -3.921 10.026 27.610 1.00 67.06 181 PRO A O 1
ATOM 1398 N N . GLY A 1 182 ? -4.917 11.779 28.571 1.00 76.00 182 GLY A N 1
ATOM 1399 C CA . GLY A 1 182 ? -4.913 12.618 27.360 1.00 76.00 182 GLY A CA 1
ATOM 1400 C C . GLY A 1 182 ? -5.687 12.063 26.147 1.00 76.00 182 GLY A C 1
ATOM 1401 O O . GLY A 1 182 ? -5.180 12.165 25.025 1.00 76.00 182 GLY A O 1
ATOM 1402 N N . PRO A 1 183 ? -6.913 11.525 26.312 1.00 76.50 183 PRO A N 1
ATOM 1403 C CA . PRO A 1 183 ? -7.615 10.803 25.250 1.00 76.50 183 PRO A CA 1
ATOM 1404 C C . PRO A 1 183 ? -7.872 11.702 24.038 1.00 76.50 183 PRO A C 1
ATOM 1406 O O . PRO A 1 183 ? -7.603 11.313 22.910 1.00 76.50 183 PRO A O 1
ATOM 1409 N N . MET A 1 184 ? -8.260 12.962 24.255 1.00 82.19 184 MET A N 1
ATOM 1410 C CA . MET A 1 184 ? -8.530 13.914 23.171 1.00 82.19 184 MET A CA 1
ATOM 1411 C C . MET A 1 184 ? -7.327 14.160 22.248 1.00 82.19 184 MET A C 1
ATOM 1413 O O . MET A 1 184 ? -7.508 14.415 21.058 1.00 82.19 184 MET A O 1
ATOM 1417 N N . THR A 1 185 ? -6.101 14.103 22.773 1.00 88.81 185 THR A N 1
ATOM 1418 C CA . THR A 1 185 ? -4.888 14.281 21.963 1.00 88.81 185 THR A CA 1
ATOM 1419 C C . THR A 1 185 ? -4.635 13.048 21.107 1.00 88.81 185 THR A C 1
ATOM 1421 O O . THR A 1 185 ? -4.383 13.174 19.909 1.00 88.81 185 THR A O 1
ATOM 1424 N N . ALA A 1 186 ? -4.766 11.857 21.694 1.00 89.56 186 ALA A N 1
ATOM 1425 C CA . ALA A 1 186 ? -4.609 10.603 20.970 1.00 89.56 186 ALA A CA 1
ATOM 1426 C C . ALA A 1 186 ? -5.657 10.447 19.859 1.00 89.56 186 ALA A C 1
ATOM 1428 O O . ALA A 1 186 ? -5.313 10.096 18.736 1.00 89.56 186 ALA A O 1
ATOM 1429 N N . GLU A 1 187 ? -6.911 10.806 20.136 1.00 91.88 187 GLU A N 1
ATOM 1430 C CA . GLU A 1 187 ? -8.019 10.830 19.174 1.00 91.88 187 GLU A CA 1
ATOM 1431 C C . GLU A 1 187 ? -7.693 11.688 17.939 1.00 91.88 187 GLU A C 1
ATOM 1433 O O . GLU A 1 187 ? -7.855 11.244 16.802 1.00 91.88 187 GLU A O 1
ATOM 1438 N N . LYS A 1 188 ? -7.158 12.902 18.143 1.00 94.38 188 LYS A N 1
ATOM 1439 C CA . LYS A 1 188 ? -6.728 13.784 17.043 1.00 94.38 188 LYS A CA 1
ATOM 1440 C C . LYS A 1 188 ? -5.594 13.171 16.224 1.00 94.38 188 LYS A C 1
ATOM 1442 O O . LYS A 1 188 ? -5.619 13.250 14.997 1.00 94.38 188 LYS A O 1
ATOM 1447 N N . ILE A 1 189 ? -4.613 12.557 16.889 1.00 94.50 189 ILE A N 1
ATOM 1448 C CA . ILE A 1 189 ? -3.492 11.892 16.214 1.00 94.50 189 ILE A CA 1
ATOM 1449 C C . ILE A 1 189 ? -3.997 10.703 15.393 1.00 94.50 189 ILE A C 1
ATOM 1451 O O . ILE A 1 189 ? -3.593 10.563 14.243 1.00 94.50 189 ILE A O 1
ATOM 1455 N N . ILE A 1 190 ? -4.905 9.888 15.937 1.00 95.56 190 ILE A N 1
ATOM 1456 C CA . ILE A 1 190 ? -5.515 8.757 15.225 1.00 95.56 190 ILE A CA 1
ATOM 1457 C C . ILE A 1 190 ? -6.219 9.241 13.962 1.00 95.56 190 ILE A C 1
ATOM 1459 O O . ILE A 1 190 ? -5.925 8.725 12.886 1.00 95.56 190 ILE A O 1
ATOM 1463 N N . LYS A 1 191 ? -7.075 10.268 14.063 1.00 97.00 191 LYS A N 1
ATOM 1464 C CA . LYS A 1 191 ? -7.766 10.844 12.896 1.00 97.00 191 LYS A CA 1
ATOM 1465 C C . LYS A 1 191 ? -6.783 11.323 11.832 1.00 97.00 191 LYS A C 1
ATOM 1467 O O . LYS A 1 191 ? -6.949 11.010 10.656 1.00 97.00 191 LYS A O 1
ATOM 1472 N N . TYR A 1 192 ? -5.743 12.047 12.247 1.00 96.88 192 TYR A N 1
ATOM 1473 C CA . TYR A 1 192 ? -4.721 12.560 11.337 1.00 96.88 192 TYR A CA 1
ATOM 1474 C C . TYR A 1 192 ? -3.954 11.433 10.632 1.00 96.88 192 TYR A C 1
ATOM 1476 O O . TYR A 1 192 ? -3.854 11.428 9.406 1.00 96.88 192 TYR A O 1
ATOM 1484 N N . VAL A 1 193 ? -3.437 10.458 11.388 1.00 97.00 193 VAL A N 1
ATOM 1485 C CA . VAL A 1 193 ? -2.644 9.349 10.835 1.00 97.00 193 VAL A CA 1
ATOM 1486 C C . VAL A 1 193 ? -3.506 8.449 9.949 1.00 97.00 193 VAL A C 1
ATOM 1488 O O . VAL A 1 193 ? -3.050 8.047 8.883 1.00 97.00 193 VAL A O 1
ATOM 1491 N N . ALA A 1 194 ? -4.754 8.171 10.338 1.00 97.56 194 ALA A N 1
ATOM 1492 C CA . ALA A 1 194 ? -5.682 7.383 9.530 1.00 97.56 194 ALA A CA 1
ATOM 1493 C C . ALA A 1 194 ? -6.027 8.084 8.206 1.00 97.56 194 ALA A C 1
ATOM 1495 O O . ALA A 1 194 ? -6.001 7.440 7.158 1.00 97.56 194 ALA A O 1
ATOM 1496 N N . SER A 1 195 ? -6.278 9.398 8.242 1.00 97.38 195 SER A N 1
ATOM 1497 C CA . SER A 1 195 ? -6.517 10.210 7.042 1.00 97.38 195 SER A CA 1
ATOM 1498 C C . SER A 1 195 ? -5.311 10.186 6.105 1.00 97.38 195 SER A C 1
ATOM 1500 O O . SER A 1 195 ? -5.434 9.822 4.939 1.00 97.38 195 SER A O 1
ATOM 1502 N N . HIS A 1 196 ? -4.117 10.458 6.634 1.00 96.50 196 HIS A N 1
ATOM 1503 C CA . HIS A 1 196 ? -2.897 10.468 5.835 1.00 96.50 196 HIS A CA 1
ATOM 1504 C C . HIS A 1 196 ? -2.573 9.087 5.240 1.00 96.50 196 HIS A C 1
ATOM 1506 O O . HIS A 1 196 ? -2.202 8.987 4.073 1.00 96.50 196 HIS A O 1
ATOM 1512 N N . LEU A 1 197 ? -2.777 8.007 6.004 1.00 97.12 197 LEU A N 1
ATOM 1513 C CA . LEU A 1 197 ? -2.629 6.639 5.508 1.00 97.12 197 LEU A CA 1
ATOM 1514 C C . LEU A 1 197 ? -3.625 6.322 4.384 1.00 97.12 197 LEU A C 1
ATOM 1516 O O . LEU A 1 197 ? -3.244 5.680 3.405 1.00 97.12 197 LEU A O 1
ATOM 1520 N N . LYS A 1 198 ? -4.882 6.770 4.504 1.00 96.81 198 LYS A N 1
ATOM 1521 C CA . LYS A 1 198 ? -5.892 6.605 3.453 1.00 96.81 198 LYS A CA 1
ATOM 1522 C C . LYS A 1 198 ? -5.473 7.337 2.175 1.00 96.81 198 LYS A C 1
ATOM 1524 O O . LYS A 1 198 ? -5.424 6.704 1.125 1.00 96.81 198 LYS A O 1
ATOM 1529 N N . THR A 1 199 ? -5.068 8.604 2.283 1.00 96.44 199 THR A N 1
ATOM 1530 C CA . THR A 1 199 ? -4.581 9.395 1.142 1.00 96.44 199 THR A CA 1
ATOM 1531 C C . THR A 1 199 ? -3.383 8.739 0.458 1.00 96.44 199 THR A C 1
ATOM 1533 O O . THR A 1 199 ? -3.369 8.633 -0.762 1.00 96.44 199 THR A O 1
ATOM 1536 N N . LEU A 1 200 ? -2.402 8.235 1.217 1.00 95.56 200 LEU A N 1
ATOM 1537 C CA . LEU A 1 200 ? -1.249 7.533 0.638 1.00 95.56 200 LEU A CA 1
ATOM 1538 C C . LEU A 1 200 ? -1.654 6.251 -0.101 1.00 95.56 200 LEU A C 1
ATOM 1540 O O . LEU A 1 200 ? -1.085 5.935 -1.142 1.00 95.56 200 LEU A O 1
ATOM 1544 N N . LYS A 1 201 ? -2.639 5.506 0.414 1.00 94.62 201 LYS A N 1
ATOM 1545 C CA . LYS A 1 201 ? -3.153 4.309 -0.264 1.00 94.62 201 LYS A CA 1
ATOM 1546 C C . LYS A 1 201 ? -3.871 4.646 -1.566 1.00 94.62 201 LYS A C 1
ATOM 1548 O O . LYS A 1 201 ? -3.653 3.958 -2.556 1.00 94.62 201 LYS A O 1
ATOM 1553 N N . GLU A 1 202 ? -4.711 5.674 -1.563 1.00 94.06 202 GLU A N 1
ATOM 1554 C CA . GLU A 1 202 ? -5.422 6.139 -2.759 1.00 94.06 202 GLU A CA 1
ATOM 1555 C C . GLU A 1 202 ? -4.444 6.666 -3.810 1.00 94.06 202 GLU A C 1
ATOM 1557 O O . GLU A 1 202 ? -4.522 6.270 -4.971 1.00 94.06 202 GLU A O 1
ATOM 1562 N N . TYR A 1 203 ? -3.465 7.466 -3.382 1.00 93.19 203 TYR A N 1
ATOM 1563 C CA . TYR A 1 203 ? -2.394 7.954 -4.244 1.00 93.19 203 TYR A CA 1
ATOM 1564 C C . TYR A 1 203 ? -1.608 6.804 -4.883 1.00 93.19 203 TYR A C 1
ATOM 1566 O O . TYR A 1 203 ? -1.433 6.778 -6.097 1.00 93.19 203 TYR A O 1
ATOM 1574 N N . ARG A 1 204 ? -1.221 5.797 -4.091 1.00 91.12 204 ARG A N 1
ATOM 1575 C CA . ARG A 1 204 ? -0.512 4.615 -4.594 1.00 91.12 204 ARG A CA 1
ATOM 1576 C C . ARG A 1 204 ? -1.337 3.807 -5.600 1.00 91.12 204 ARG A C 1
ATOM 1578 O O . ARG A 1 204 ? -0.783 3.297 -6.568 1.00 91.12 204 ARG A O 1
ATOM 1585 N N . ILE A 1 205 ? -2.648 3.676 -5.387 1.00 88.38 205 ILE A N 1
ATOM 1586 C CA . ILE A 1 205 ? -3.543 3.022 -6.357 1.00 88.38 205 ILE A CA 1
ATOM 1587 C C . ILE A 1 205 ? -3.537 3.788 -7.686 1.00 88.38 205 ILE A C 1
ATOM 1589 O O . ILE A 1 205 ? -3.453 3.149 -8.733 1.00 88.38 205 ILE A O 1
ATOM 1593 N N . GLY A 1 206 ? -3.583 5.123 -7.633 1.00 87.69 206 GLY A N 1
ATOM 1594 C CA . GLY A 1 206 ? -3.458 5.990 -8.807 1.00 87.69 206 GLY A CA 1
ATOM 1595 C C . GLY A 1 206 ? -2.131 5.789 -9.536 1.00 87.69 206 GLY A C 1
ATOM 1596 O O . GLY A 1 206 ? -2.143 5.414 -10.699 1.00 87.69 206 GLY A O 1
ATOM 1597 N N . LEU A 1 207 ? -1.003 5.892 -8.825 1.00 86.69 207 LEU A N 1
ATOM 1598 C CA . LEU A 1 207 ? 0.337 5.690 -9.396 1.00 86.69 207 LEU A CA 1
ATOM 1599 C C . LEU A 1 207 ? 0.497 4.334 -10.091 1.00 86.69 207 LEU A C 1
ATOM 1601 O O . LEU A 1 207 ? 1.053 4.248 -11.181 1.00 86.69 207 LEU A O 1
ATOM 1605 N N . VAL A 1 208 ? 0.010 3.254 -9.472 1.00 81.94 208 VAL A N 1
ATOM 1606 C CA . VAL A 1 208 ? 0.047 1.919 -10.089 1.00 81.94 208 VAL A CA 1
ATOM 1607 C C . VAL A 1 208 ? -0.840 1.861 -11.336 1.00 81.94 208 VAL A C 1
ATOM 1609 O O . VAL A 1 208 ? -0.512 1.135 -12.273 1.00 81.94 208 VAL A O 1
ATOM 1612 N N . GLY A 1 209 ? -1.951 2.601 -11.354 1.00 82.62 209 GLY A N 1
ATOM 1613 C CA . GLY A 1 209 ? -2.776 2.801 -12.544 1.00 82.62 209 GLY A CA 1
ATOM 1614 C C . GLY A 1 209 ? -1.994 3.487 -13.662 1.00 82.62 209 GLY A C 1
ATOM 1615 O O . GLY A 1 209 ? -1.868 2.905 -14.734 1.00 82.62 209 GLY A O 1
ATOM 1616 N N . ASP A 1 210 ? -1.389 4.638 -13.369 1.00 84.88 210 ASP A N 1
ATOM 1617 C CA . ASP A 1 210 ? -0.618 5.440 -14.327 1.00 84.88 210 ASP A CA 1
ATOM 1618 C C . ASP A 1 210 ? 0.563 4.646 -14.917 1.00 84.88 210 ASP A C 1
ATOM 1620 O O . ASP A 1 210 ? 0.782 4.643 -16.128 1.00 84.88 210 ASP A O 1
ATOM 1624 N N . ILE A 1 211 ? 1.299 3.901 -14.078 1.00 82.31 211 ILE A N 1
ATOM 1625 C CA . ILE A 1 211 ? 2.395 3.022 -14.526 1.00 82.31 211 ILE A CA 1
ATOM 1626 C C . ILE A 1 211 ? 1.867 1.934 -15.468 1.00 82.31 211 ILE A C 1
ATOM 1628 O O . ILE A 1 211 ? 2.495 1.637 -16.483 1.00 82.31 211 ILE A O 1
ATOM 1632 N N . LYS A 1 212 ? 0.728 1.310 -15.142 1.00 77.62 212 LYS A N 1
ATOM 1633 C CA . LYS A 1 212 ? 0.144 0.258 -15.985 1.00 77.62 212 LYS A CA 1
ATOM 1634 C C . LYS A 1 212 ? -0.350 0.805 -17.315 1.00 77.62 212 LYS A C 1
ATOM 1636 O O . LYS A 1 212 ? -0.108 0.163 -18.328 1.00 77.62 212 LYS A O 1
ATOM 1641 N N . GLU A 1 213 ? -1.026 1.948 -17.307 1.00 84.38 213 GLU A N 1
ATOM 1642 C CA . GLU A 1 213 ? -1.508 2.611 -18.520 1.00 84.38 213 GLU A CA 1
ATOM 1643 C C . GLU A 1 213 ? -0.336 2.944 -19.447 1.00 84.38 213 GLU A C 1
ATOM 1645 O O . GLU A 1 213 ? -0.328 2.516 -20.598 1.00 84.38 213 GLU A O 1
ATOM 1650 N N . MET A 1 214 ? 0.729 3.543 -18.904 1.00 83.81 214 MET A N 1
ATOM 1651 C CA . MET A 1 214 ? 1.942 3.841 -19.667 1.00 83.81 214 MET A CA 1
ATOM 1652 C C . MET A 1 214 ? 2.583 2.581 -20.274 1.00 83.81 214 MET A C 1
ATOM 1654 O O . MET A 1 214 ? 3.007 2.606 -21.423 1.00 83.81 214 MET A O 1
ATOM 1658 N N . LEU A 1 215 ? 2.632 1.462 -19.539 1.00 79.06 215 LEU A N 1
ATOM 1659 C CA . LEU A 1 215 ? 3.201 0.199 -20.036 1.00 79.06 215 LEU A CA 1
ATOM 1660 C C . LEU A 1 215 ? 2.329 -0.515 -21.082 1.00 79.06 215 LEU A C 1
ATOM 1662 O O . LEU A 1 215 ? 2.852 -1.307 -21.871 1.00 79.06 215 LEU A O 1
ATOM 1666 N N . VAL A 1 216 ? 1.012 -0.287 -21.095 1.00 79.94 216 VAL A N 1
ATOM 1667 C CA . VAL A 1 216 ? 0.115 -0.864 -22.111 1.00 79.94 216 VAL A CA 1
ATOM 1668 C C . VAL A 1 216 ? 0.406 -0.268 -23.484 1.00 79.94 216 VAL A C 1
ATOM 1670 O O . VAL A 1 216 ? 0.458 -1.024 -24.456 1.00 79.94 216 VAL A O 1
ATOM 1673 N N . ASP A 1 217 ? 0.681 1.035 -23.539 1.00 82.19 217 ASP A N 1
ATOM 1674 C CA . ASP A 1 217 ? 0.986 1.768 -24.773 1.00 82.19 217 ASP A CA 1
ATOM 1675 C C . ASP A 1 217 ? 2.357 1.417 -25.370 1.00 82.19 217 ASP A C 1
ATOM 1677 O O . ASP A 1 217 ? 2.668 1.800 -26.501 1.00 82.19 217 ASP A O 1
ATOM 1681 N N . PHE A 1 218 ? 3.195 0.680 -24.636 1.00 81.62 218 PHE A N 1
ATOM 1682 C CA . PHE A 1 218 ? 4.513 0.302 -25.129 1.00 81.62 218 PHE A CA 1
ATOM 1683 C C . PHE A 1 218 ? 4.408 -0.804 -26.182 1.00 81.62 218 PHE A C 1
ATOM 1685 O O . PHE A 1 218 ? 3.672 -1.786 -25.981 1.00 81.62 218 PHE A O 1
ATOM 1692 N N . PRO A 1 219 ? 5.190 -0.695 -27.274 1.00 80.69 219 PRO A N 1
ATOM 1693 C CA . PRO A 1 219 ? 5.265 -1.745 -28.271 1.00 80.69 219 PRO A CA 1
ATOM 1694 C C . PRO A 1 219 ? 5.750 -3.041 -27.621 1.00 80.69 219 PRO A C 1
ATOM 1696 O O . PRO A 1 219 ? 6.647 -3.050 -26.774 1.00 80.69 219 PRO A O 1
ATOM 1699 N N . VAL A 1 220 ? 5.120 -4.150 -27.998 1.00 79.31 220 VAL A N 1
ATOM 1700 C CA . VAL A 1 220 ? 5.629 -5.479 -27.653 1.00 79.31 220 VAL A CA 1
ATOM 1701 C C . VAL A 1 220 ? 6.882 -5.715 -28.488 1.00 79.31 220 VAL A C 1
ATOM 1703 O O . VAL A 1 220 ? 6.934 -5.269 -29.631 1.00 79.31 220 VAL A O 1
ATOM 1706 N N . ALA A 1 221 ? 7.878 -6.409 -27.943 1.00 68.38 221 ALA A N 1
ATOM 1707 C CA . ALA A 1 221 ? 9.137 -6.713 -28.629 1.00 68.38 221 ALA A CA 1
ATOM 1708 C C . ALA A 1 221 ? 8.999 -7.681 -29.833 1.00 68.38 221 ALA A C 1
ATOM 1710 O O . ALA A 1 221 ? 9.979 -8.320 -30.203 1.00 68.38 221 ALA A O 1
ATOM 1711 N N . ASN A 1 222 ? 7.804 -7.824 -30.418 1.00 52.06 222 ASN A N 1
ATOM 1712 C CA . ASN A 1 222 ? 7.563 -8.722 -31.540 1.00 52.06 222 ASN A CA 1
ATOM 1713 C C . ASN A 1 222 ? 7.914 -8.047 -32.874 1.00 52.06 222 ASN A C 1
ATOM 1715 O O . ASN A 1 222 ? 7.310 -7.035 -33.231 1.00 52.06 222 ASN A O 1
ATOM 1719 N N . GLU A 1 223 ? 8.821 -8.738 -33.575 1.00 44.00 223 GLU A N 1
ATOM 1720 C CA . GLU A 1 223 ? 9.519 -8.471 -34.850 1.00 44.00 223 GLU A CA 1
ATOM 1721 C C . GLU A 1 223 ? 10.750 -7.558 -34.783 1.00 44.00 223 GLU A C 1
ATOM 1723 O O . GLU A 1 223 ? 10.618 -6.316 -34.721 1.00 44.00 223 GLU A O 1
#